Protein AF-A0A7S0FY57-F1 (afdb_monomer_lite)

Structure (mmCIF, N/CA/C/O backbone):
data_AF-A0A7S0FY57-F1
#
_entry.id   AF-A0A7S0FY57-F1
#
loop_
_atom_site.group_PDB
_atom_site.id
_atom_site.type_symbol
_atom_site.label_atom_id
_atom_site.label_alt_id
_atom_site.label_comp_id
_atom_site.label_asym_id
_atom_site.label_entity_id
_atom_site.label_seq_id
_atom_site.pdbx_PDB_ins_code
_atom_site.Cartn_x
_atom_site.Cartn_y
_atom_site.Cartn_z
_atom_site.occupancy
_atom_site.B_iso_or_equiv
_atom_site.auth_seq_id
_atom_site.auth_comp_id
_atom_site.auth_asym_id
_atom_site.auth_atom_id
_atom_site.pdbx_PDB_model_num
ATOM 1 N N . GLY A 1 1 ? 71.242 1.388 -16.826 1.00 34.19 1 GLY A N 1
ATOM 2 C CA . GLY A 1 1 ? 71.331 0.359 -17.881 1.00 34.19 1 GLY A CA 1
ATOM 3 C C . GLY A 1 1 ? 70.021 -0.387 -17.886 1.00 34.19 1 GLY A C 1
ATOM 4 O O . GLY A 1 1 ? 69.576 -0.749 -16.810 1.00 34.19 1 GLY A O 1
ATOM 5 N N . SER A 1 2 ? 69.274 -0.328 -18.991 1.00 32.94 2 SER A N 1
ATOM 6 C CA . SER A 1 2 ? 69.208 -1.395 -20.021 1.00 32.94 2 SER A CA 1
ATOM 7 C C . SER A 1 2 ? 68.297 -2.542 -19.558 1.00 32.94 2 SER A C 1
ATOM 9 O O . SER A 1 2 ? 68.621 -3.208 -18.586 1.00 32.94 2 SER A O 1
ATOM 11 N N . GLN A 1 3 ? 67.063 -2.639 -20.078 1.00 30.69 3 GLN A N 1
ATOM 12 C CA . GLN A 1 3 ? 66.681 -3.470 -21.248 1.00 30.69 3 GLN A CA 1
ATOM 13 C C . GLN A 1 3 ? 67.059 -4.959 -21.053 1.00 30.69 3 GLN A C 1
ATOM 15 O O . GLN A 1 3 ? 68.193 -5.247 -20.707 1.00 30.69 3 GLN A O 1
ATOM 20 N N . GLY A 1 4 ? 66.202 -5.955 -21.282 1.00 31.41 4 GLY A N 1
ATOM 21 C CA . GLY A 1 4 ? 64.905 -5.946 -21.943 1.00 31.41 4 GLY A CA 1
ATOM 22 C C . GLY A 1 4 ? 64.224 -7.326 -21.948 1.00 31.41 4 GLY A C 1
ATOM 23 O O . GLY A 1 4 ? 64.810 -8.336 -21.578 1.00 31.41 4 GLY A O 1
ATOM 24 N N . THR A 1 5 ? 62.964 -7.292 -22.393 1.00 34.06 5 THR A N 1
ATOM 25 C CA . THR A 1 5 ? 62.305 -8.215 -23.342 1.00 34.06 5 THR A CA 1
ATOM 26 C C . THR A 1 5 ? 62.253 -9.716 -23.025 1.00 34.06 5 THR A C 1
ATOM 28 O O . THR A 1 5 ? 63.203 -10.450 -23.280 1.00 34.06 5 THR A O 1
ATOM 31 N N . ALA A 1 6 ? 61.065 -10.186 -22.625 1.00 40.00 6 ALA A N 1
ATOM 32 C CA . ALA A 1 6 ? 60.613 -11.572 -22.783 1.00 40.00 6 ALA A CA 1
ATOM 33 C C . ALA A 1 6 ? 59.676 -11.675 -24.012 1.00 40.00 6 ALA A C 1
ATOM 35 O O . ALA A 1 6 ? 58.831 -10.791 -24.185 1.00 40.00 6 ALA A O 1
ATOM 36 N N . PRO A 1 7 ? 59.791 -12.704 -24.874 1.00 41.56 7 PRO A N 1
ATOM 37 C CA . PRO A 1 7 ? 58.958 -12.835 -26.066 1.00 41.56 7 PRO A CA 1
ATOM 38 C C . PRO A 1 7 ? 57.640 -13.562 -25.758 1.00 41.56 7 PRO A C 1
ATOM 40 O O . PRO A 1 7 ? 57.622 -14.601 -25.101 1.00 41.56 7 PRO A O 1
ATOM 43 N N . GLN A 1 8 ? 56.533 -13.034 -26.288 1.00 37.59 8 GLN A N 1
ATOM 44 C CA . GLN A 1 8 ? 55.266 -13.753 -26.396 1.00 37.59 8 GLN A CA 1
ATOM 45 C C . GLN A 1 8 ? 55.328 -14.704 -27.597 1.00 37.59 8 GLN A C 1
ATOM 47 O O . GLN A 1 8 ? 55.502 -14.268 -28.732 1.00 37.59 8 GLN A O 1
ATOM 52 N N . ALA A 1 9 ? 55.162 -16.000 -27.345 1.00 36.59 9 ALA A N 1
ATOM 53 C CA . ALA A 1 9 ? 54.925 -17.007 -28.369 1.00 36.59 9 ALA A CA 1
ATOM 54 C C . ALA A 1 9 ? 53.445 -17.411 -28.311 1.00 36.59 9 ALA A C 1
ATOM 56 O O . ALA A 1 9 ? 53.047 -18.205 -27.461 1.00 36.59 9 ALA A O 1
ATOM 57 N N . SER A 1 10 ? 52.620 -16.852 -29.199 1.00 38.75 10 SER A N 1
ATOM 58 C CA . SER A 1 10 ? 51.272 -17.352 -29.468 1.00 38.75 10 SER A CA 1
ATOM 59 C C . SER A 1 10 ? 51.272 -18.105 -30.798 1.00 38.75 10 SER A C 1
ATOM 61 O O . SER A 1 10 ? 51.643 -17.610 -31.862 1.00 38.75 10 SER A O 1
ATOM 63 N N . VAL A 1 11 ? 50.921 -19.380 -30.681 1.00 41.44 11 VAL A N 1
ATOM 64 C CA . VAL A 1 11 ? 50.938 -20.411 -31.714 1.00 41.44 11 VAL A CA 1
ATOM 65 C C . VAL A 1 11 ? 49.952 -20.049 -32.824 1.00 41.44 11 VAL A C 1
ATOM 67 O O . VAL A 1 11 ? 48.739 -20.113 -32.644 1.00 41.44 11 VAL A O 1
ATOM 70 N N . THR A 1 12 ? 50.467 -19.676 -33.996 1.00 42.09 12 THR A N 1
ATOM 71 C CA . THR A 1 12 ? 49.657 -19.516 -35.207 1.00 42.09 12 THR A CA 1
ATOM 72 C C . THR A 1 12 ? 49.541 -20.875 -35.894 1.00 42.09 12 THR A C 1
ATOM 74 O O . THR A 1 12 ? 50.508 -21.384 -36.460 1.00 42.09 12 THR A O 1
ATOM 77 N N . SER A 1 13 ? 48.358 -21.485 -35.822 1.00 35.75 13 SER A N 1
ATOM 78 C CA . SER A 1 13 ? 48.047 -22.739 -36.509 1.00 35.75 13 SER A CA 1
ATOM 79 C C . SER A 1 13 ? 48.102 -22.524 -38.029 1.00 35.75 13 SER A C 1
ATOM 81 O O . SER A 1 13 ? 47.247 -21.852 -38.606 1.00 35.75 13 SER A O 1
ATOM 83 N N . ARG A 1 14 ? 49.144 -23.047 -38.688 1.00 33.62 14 ARG A N 1
ATOM 84 C CA . ARG A 1 14 ? 49.254 -23.093 -40.153 1.00 33.62 14 ARG A CA 1
ATOM 85 C C . ARG A 1 14 ? 48.590 -24.373 -40.653 1.00 33.62 14 ARG A C 1
ATOM 87 O O . ARG A 1 14 ? 49.188 -25.443 -40.602 1.00 33.62 14 ARG A O 1
ATOM 94 N N . VAL A 1 15 ? 47.374 -24.258 -41.174 1.00 36.09 15 VAL A N 1
ATOM 95 C CA . VAL A 1 15 ? 46.754 -25.325 -41.968 1.00 36.09 15 VAL A CA 1
ATOM 96 C C . VAL A 1 15 ? 47.398 -25.302 -43.357 1.00 36.09 15 VAL A C 1
ATOM 98 O O . VAL A 1 15 ? 47.156 -24.395 -44.150 1.00 36.09 15 VAL A O 1
ATOM 101 N N . SER A 1 16 ? 48.272 -26.273 -43.623 1.00 29.97 16 SER A N 1
ATOM 102 C CA . SER A 1 16 ? 48.880 -26.506 -44.936 1.00 29.97 16 SER A CA 1
ATOM 103 C C . SER A 1 16 ? 48.035 -27.530 -45.691 1.00 29.97 16 SER A C 1
ATOM 105 O O . SER A 1 16 ? 48.001 -28.699 -45.314 1.00 29.97 16 SER A O 1
ATOM 107 N N . VAL A 1 17 ? 47.335 -27.096 -46.741 1.00 37.00 17 VAL A N 1
ATOM 108 C CA . VAL A 1 17 ? 46.643 -27.995 -47.675 1.00 37.00 17 VAL A CA 1
ATOM 109 C C . VAL A 1 17 ? 47.526 -28.145 -48.907 1.00 37.00 17 VAL A C 1
ATOM 111 O O . VAL A 1 17 ? 47.616 -27.245 -49.739 1.00 37.00 17 VAL A O 1
ATOM 114 N N . ILE A 1 18 ? 48.208 -29.285 -49.005 1.00 35.81 18 ILE A N 1
ATOM 115 C CA . ILE A 1 18 ? 48.968 -29.683 -50.191 1.00 35.81 18 ILE A CA 1
ATOM 116 C C . ILE A 1 18 ? 47.975 -30.335 -51.158 1.00 35.81 18 ILE A C 1
ATOM 118 O O . ILE A 1 18 ? 47.667 -31.518 -51.045 1.00 35.81 18 ILE A O 1
ATOM 122 N N . GLY A 1 19 ? 47.443 -29.541 -52.086 1.00 33.53 19 GLY A N 1
ATOM 123 C CA . GLY A 1 19 ? 46.649 -30.010 -53.221 1.00 33.53 19 GLY A CA 1
ATOM 124 C C . GLY A 1 19 ? 47.444 -29.848 -54.512 1.00 33.53 19 GLY A C 1
ATOM 125 O O . GLY A 1 19 ? 47.639 -28.731 -54.984 1.00 33.53 19 GLY A 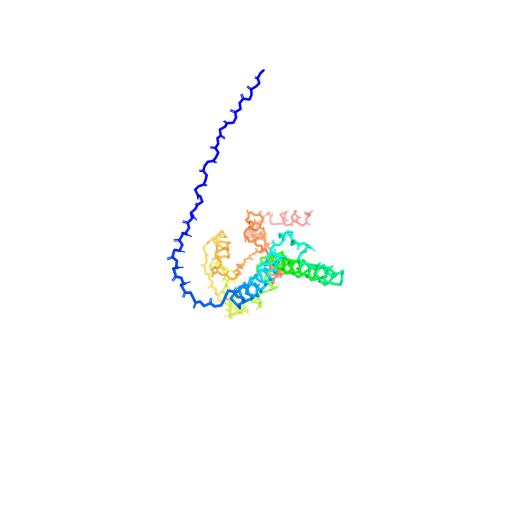O 1
ATOM 126 N N . SER A 1 20 ? 47.924 -30.961 -55.067 1.00 39.16 20 SER A N 1
ATOM 127 C CA . SER A 1 20 ? 48.542 -31.018 -56.393 1.00 39.16 20 SER A CA 1
ATOM 128 C C . SER A 1 20 ? 47.452 -30.907 -57.460 1.00 39.16 20 SER A C 1
ATOM 130 O O . SER A 1 20 ? 46.619 -31.802 -57.584 1.00 39.16 20 SER A O 1
ATOM 132 N N . LEU A 1 21 ? 47.449 -29.811 -58.219 1.00 40.38 21 LEU A N 1
ATOM 133 C CA . LEU A 1 21 ? 46.671 -29.672 -59.450 1.00 40.38 21 LEU A CA 1
ATOM 134 C C . LEU A 1 21 ? 47.644 -29.408 -60.597 1.00 40.38 21 LEU A C 1
ATOM 136 O O . LEU A 1 21 ? 48.069 -28.282 -60.863 1.00 40.38 21 LEU A O 1
ATOM 140 N N . SER A 1 22 ? 48.029 -30.498 -61.250 1.00 39.28 22 SER A N 1
ATOM 141 C CA . SER A 1 22 ? 48.640 -30.489 -62.567 1.00 39.28 22 SER A CA 1
ATOM 142 C C . SER A 1 22 ? 47.598 -30.041 -63.597 1.00 39.28 22 SER A C 1
ATOM 144 O O . SER A 1 22 ? 46.559 -30.664 -63.772 1.00 39.28 22 SER A O 1
ATOM 146 N N . GLY A 1 23 ? 47.902 -28.943 -64.291 1.00 42.78 23 GLY A N 1
ATOM 147 C CA . GLY A 1 23 ? 47.385 -28.675 -65.631 1.00 42.78 23 GLY A CA 1
ATOM 148 C C . GLY A 1 23 ? 45.916 -28.271 -65.767 1.00 42.78 23 GLY A C 1
ATOM 149 O O . GLY A 1 23 ? 45.206 -28.906 -66.532 1.00 42.78 23 GLY A O 1
ATOM 150 N N . VAL A 1 24 ? 45.480 -27.168 -65.148 1.00 36.88 24 VAL A N 1
ATOM 151 C CA . VAL A 1 24 ? 44.326 -26.393 -65.649 1.00 36.88 24 VAL A CA 1
ATOM 152 C C . VAL A 1 24 ? 44.608 -24.894 -65.481 1.00 36.88 24 VAL A C 1
ATOM 154 O O . VAL A 1 24 ? 45.067 -24.451 -64.433 1.00 36.88 24 VAL A O 1
ATOM 157 N N . SER A 1 25 ? 44.394 -24.157 -66.572 1.00 41.88 25 SER A N 1
ATOM 158 C CA . SER A 1 25 ? 44.520 -22.707 -66.788 1.00 41.88 25 SER A CA 1
ATOM 159 C C . SER A 1 25 ? 44.583 -21.819 -65.528 1.00 41.88 25 SER A C 1
ATOM 161 O O . SER A 1 25 ? 43.605 -21.668 -64.798 1.00 41.88 25 SER A O 1
ATOM 163 N N . LYS A 1 26 ? 45.745 -21.184 -65.305 1.00 43.25 26 LYS A N 1
ATOM 164 C CA . LYS A 1 26 ? 46.056 -20.320 -64.147 1.00 43.25 26 LYS A CA 1
ATOM 165 C C . LYS A 1 26 ? 45.368 -18.945 -64.159 1.00 43.25 26 LYS A C 1
ATOM 167 O O . LYS A 1 26 ? 45.504 -18.213 -63.183 1.00 43.25 26 LYS A O 1
ATOM 172 N N . GLU A 1 27 ? 44.647 -18.581 -65.217 1.00 44.16 27 GLU A N 1
ATOM 173 C CA . GLU A 1 27 ? 44.108 -17.220 -65.379 1.00 44.16 27 GLU A CA 1
ATOM 174 C C . GLU A 1 27 ? 42.643 -17.054 -64.946 1.00 44.16 27 GLU A C 1
ATOM 176 O O . GLU A 1 27 ? 42.259 -15.951 -64.575 1.00 44.16 27 GLU A O 1
ATOM 181 N N . SER A 1 28 ? 41.828 -18.116 -64.902 1.00 41.22 28 SER A N 1
ATOM 182 C CA . SER A 1 28 ? 40.397 -17.989 -64.558 1.00 41.22 28 SER A CA 1
ATOM 183 C C . SER A 1 28 ? 40.072 -18.204 -63.072 1.00 41.22 28 SER A C 1
ATOM 185 O O . SER A 1 28 ? 39.107 -17.634 -62.565 1.00 41.22 28 SER A O 1
ATOM 187 N N . MET A 1 29 ? 40.878 -18.977 -62.329 1.00 36.19 29 MET A N 1
ATOM 188 C CA . MET A 1 29 ? 40.650 -19.208 -60.887 1.00 36.19 29 MET A CA 1
ATOM 189 C C . MET A 1 29 ? 41.093 -18.040 -59.999 1.00 36.19 29 MET A C 1
ATOM 191 O O . MET A 1 29 ? 40.564 -17.870 -58.901 1.00 36.19 29 MET A O 1
ATOM 195 N N . THR A 1 30 ? 42.037 -17.214 -60.451 1.00 50.56 30 THR A N 1
ATOM 196 C CA . THR A 1 30 ? 42.457 -16.015 -59.710 1.00 50.56 30 THR A CA 1
ATOM 197 C C . THR A 1 30 ? 41.348 -14.967 -59.676 1.00 50.56 30 THR A C 1
ATOM 199 O O . THR A 1 30 ? 41.193 -14.282 -58.671 1.00 50.56 30 THR A O 1
ATOM 202 N N . GLN A 1 31 ? 40.521 -14.894 -60.719 1.00 43.88 31 GLN A N 1
ATOM 203 C CA . GLN A 1 31 ? 39.433 -13.924 -60.828 1.00 43.88 31 GLN A CA 1
ATOM 204 C C . GLN A 1 31 ? 38.251 -14.262 -59.896 1.00 43.88 31 GLN A C 1
ATOM 206 O O . GLN A 1 31 ? 37.784 -13.394 -59.159 1.00 43.88 31 GLN A O 1
ATOM 211 N N . GLY A 1 32 ? 37.849 -15.538 -59.820 1.00 42.91 32 GLY A N 1
ATOM 212 C CA . GLY A 1 32 ? 36.731 -15.976 -58.966 1.00 42.91 32 GLY A CA 1
ATOM 213 C C . GLY A 1 32 ? 37.027 -15.957 -57.458 1.00 42.91 32 GLY A C 1
ATOM 214 O O . GLY A 1 32 ? 36.152 -15.638 -56.652 1.00 42.91 32 GLY A O 1
ATOM 215 N N . VAL A 1 33 ? 38.274 -16.232 -57.049 1.00 49.38 33 VAL A N 1
ATOM 216 C CA . VAL A 1 33 ? 38.690 -16.120 -55.634 1.00 49.38 33 VAL A CA 1
ATOM 217 C C . VAL A 1 33 ? 38.769 -14.651 -55.193 1.00 49.38 33 VAL A C 1
ATOM 219 O O . VAL A 1 33 ? 38.498 -14.341 -54.031 1.00 49.38 33 VAL A O 1
ATOM 222 N N . VAL A 1 34 ? 39.091 -13.734 -56.111 1.00 49.84 34 VAL A N 1
ATOM 223 C CA . VAL A 1 34 ? 39.114 -12.288 -55.844 1.00 49.84 34 VAL A CA 1
ATOM 224 C C . VAL A 1 34 ? 37.693 -11.732 -55.679 1.00 49.84 34 VAL A C 1
ATOM 226 O O . VAL A 1 34 ? 37.452 -11.000 -54.718 1.00 49.84 34 VAL A O 1
ATOM 229 N N . GLU A 1 35 ? 36.731 -12.134 -56.515 1.00 47.69 35 GLU A N 1
ATOM 230 C CA . GLU A 1 35 ? 35.322 -11.717 -56.372 1.00 47.69 35 GLU A CA 1
ATOM 231 C C . GLU A 1 35 ? 34.673 -12.230 -55.078 1.00 47.69 35 GLU A C 1
ATOM 233 O O . GLU A 1 35 ? 34.028 -11.461 -54.357 1.00 47.69 35 GLU A O 1
ATOM 238 N N . ALA A 1 36 ? 34.908 -13.496 -54.717 1.00 45.75 36 ALA A N 1
ATOM 239 C CA . ALA A 1 36 ? 34.384 -14.065 -53.474 1.00 45.75 36 ALA A CA 1
ATOM 240 C C . ALA A 1 36 ? 34.953 -13.361 -52.225 1.00 45.75 36 ALA A C 1
ATOM 242 O O . ALA A 1 36 ? 34.236 -13.133 -51.246 1.00 45.75 36 ALA A O 1
ATOM 243 N N . ARG A 1 37 ? 36.228 -12.950 -52.268 1.00 49.16 37 ARG A N 1
ATOM 244 C CA . ARG A 1 37 ? 36.879 -12.211 -51.176 1.00 49.16 37 ARG A CA 1
ATOM 245 C C . ARG A 1 37 ? 36.300 -10.802 -51.004 1.00 49.16 37 ARG A C 1
ATOM 247 O O . ARG A 1 37 ? 36.138 -10.364 -49.866 1.00 49.16 37 ARG A O 1
ATOM 254 N N . HIS A 1 38 ? 35.940 -10.130 -52.100 1.00 51.47 38 HIS A N 1
ATOM 255 C CA . HIS A 1 38 ? 35.327 -8.797 -52.069 1.00 51.47 38 HIS A CA 1
ATOM 256 C C . HIS A 1 38 ? 33.891 -8.800 -51.521 1.00 51.47 38 HIS A C 1
ATOM 258 O O . HIS A 1 38 ? 33.514 -7.889 -50.778 1.00 51.47 38 HIS A O 1
ATOM 264 N N . SER A 1 39 ? 33.097 -9.833 -51.825 1.00 53.34 39 SER A N 1
ATOM 265 C CA . SER A 1 39 ? 31.737 -9.952 -51.280 1.00 53.34 39 SER A CA 1
ATOM 266 C C . SER A 1 39 ? 31.759 -10.179 -49.768 1.00 53.34 39 SER A C 1
ATOM 268 O O . SER A 1 39 ? 31.031 -9.517 -49.028 1.00 53.34 39 SER A O 1
ATOM 270 N N . LEU A 1 40 ? 32.625 -11.077 -49.291 1.00 52.84 40 LEU A N 1
ATOM 271 C CA . LEU A 1 40 ? 32.689 -11.434 -47.873 1.00 52.84 40 LEU A CA 1
ATOM 272 C C . LEU A 1 40 ? 33.249 -10.302 -47.003 1.00 52.84 40 LEU A C 1
ATOM 274 O O . LEU A 1 40 ? 32.760 -10.096 -45.893 1.00 52.84 40 LEU A O 1
ATOM 278 N N . SER A 1 41 ? 34.203 -9.509 -47.505 1.00 57.00 41 SER A N 1
ATOM 279 C CA . SER A 1 41 ? 34.710 -8.349 -46.761 1.00 57.00 41 SER A CA 1
ATOM 280 C C . SER A 1 41 ? 33.648 -7.269 -46.584 1.00 57.00 41 SER A C 1
ATOM 282 O O . SER A 1 41 ? 33.569 -6.677 -45.518 1.00 57.00 41 SER A O 1
ATOM 284 N N . SER A 1 42 ? 32.792 -7.041 -47.584 1.00 60.69 42 SER A N 1
ATOM 285 C CA . SER A 1 42 ? 31.742 -6.017 -47.490 1.00 60.69 42 SER A CA 1
ATOM 286 C C . SER A 1 42 ? 30.712 -6.325 -46.393 1.00 60.69 42 SER A C 1
ATOM 288 O O . SER A 1 42 ? 30.343 -5.434 -45.629 1.00 60.69 42 SER A O 1
ATOM 290 N N . VAL A 1 43 ? 30.324 -7.597 -46.248 1.00 64.06 43 VAL A N 1
ATOM 291 C CA . VAL A 1 43 ? 29.374 -8.061 -45.222 1.00 64.06 43 VAL A CA 1
ATOM 292 C C . VAL A 1 43 ? 30.000 -8.010 -43.827 1.00 64.06 43 VAL A C 1
ATOM 294 O O . VAL A 1 43 ? 29.366 -7.567 -42.866 1.00 64.06 43 VAL A O 1
ATOM 297 N N . VAL A 1 44 ? 31.269 -8.407 -43.709 1.00 65.06 44 VAL A N 1
ATOM 298 C CA . VAL A 1 44 ? 32.011 -8.341 -42.442 1.00 65.06 44 VAL A CA 1
ATOM 299 C C . VAL A 1 44 ? 32.235 -6.888 -42.014 1.00 65.06 44 VAL A C 1
ATOM 301 O O . VAL A 1 44 ? 32.031 -6.564 -40.846 1.00 65.06 44 VAL A O 1
ATOM 304 N N . THR A 1 45 ? 32.568 -5.988 -42.941 1.00 64.62 45 THR A N 1
ATOM 305 C CA . THR A 1 45 ? 32.716 -4.552 -42.660 1.00 64.62 45 THR A CA 1
ATOM 306 C C . THR A 1 45 ? 31.381 -3.905 -42.288 1.00 64.62 45 THR A C 1
ATOM 308 O O . THR A 1 45 ? 31.345 -3.080 -41.378 1.00 64.62 45 THR A O 1
ATOM 311 N N . ALA A 1 46 ? 30.271 -4.306 -42.918 1.00 62.12 46 ALA A N 1
ATOM 312 C CA . ALA A 1 46 ? 28.933 -3.837 -42.547 1.00 62.12 46 ALA A CA 1
ATOM 313 C C . ALA A 1 46 ? 28.543 -4.273 -41.122 1.00 62.12 46 ALA A C 1
ATOM 315 O O . ALA A 1 46 ? 28.049 -3.464 -40.341 1.00 62.12 46 ALA A O 1
ATOM 316 N N . THR A 1 47 ? 28.834 -5.523 -40.755 1.00 63.97 47 THR A N 1
ATOM 317 C CA . THR A 1 47 ? 28.564 -6.056 -39.406 1.00 63.97 47 THR A CA 1
ATOM 318 C C . THR A 1 47 ? 29.435 -5.370 -38.346 1.00 63.97 47 THR A C 1
ATOM 320 O O . THR A 1 47 ? 28.957 -5.015 -37.271 1.00 63.97 47 THR A O 1
ATOM 323 N N . ARG A 1 48 ? 30.704 -5.106 -38.675 1.00 63.44 48 ARG A N 1
ATOM 324 C CA . ARG A 1 48 ? 31.677 -4.421 -37.811 1.00 63.44 48 ARG A CA 1
ATOM 325 C C . ARG A 1 48 ? 31.335 -2.937 -37.594 1.00 63.44 48 ARG A C 1
ATOM 327 O O . ARG A 1 48 ? 31.461 -2.441 -36.480 1.00 63.44 48 ARG A O 1
ATOM 334 N N . ALA A 1 49 ? 30.785 -2.267 -38.611 1.00 59.09 49 ALA A N 1
ATOM 335 C CA . ALA A 1 49 ? 30.275 -0.898 -38.502 1.00 59.09 49 ALA A CA 1
ATOM 336 C C . ALA A 1 49 ? 29.045 -0.770 -37.592 1.00 59.09 49 ALA A C 1
ATOM 338 O O . ALA A 1 49 ? 28.894 0.242 -36.911 1.00 59.09 49 ALA A O 1
ATOM 339 N N . LEU A 1 50 ? 28.181 -1.789 -37.557 1.00 60.38 50 LEU A N 1
ATOM 340 C CA . LEU A 1 50 ? 27.035 -1.834 -36.643 1.00 60.38 50 LEU A CA 1
ATOM 341 C C . LEU A 1 50 ? 27.460 -2.060 -35.183 1.00 60.38 50 LEU A C 1
ATOM 343 O O . LEU A 1 50 ? 26.758 -1.630 -34.273 1.00 60.38 50 LEU A O 1
ATOM 347 N N . MET A 1 51 ? 28.613 -2.697 -34.960 1.00 66.94 51 MET A N 1
ATOM 348 C CA . MET A 1 51 ? 29.182 -2.955 -33.632 1.00 66.94 51 MET A CA 1
ATOM 349 C C . MET A 1 51 ? 30.031 -1.803 -33.066 1.00 66.94 51 MET A C 1
ATOM 351 O O . MET A 1 51 ? 30.507 -1.912 -31.941 1.00 66.94 51 MET A O 1
ATOM 355 N N . GLY A 1 52 ? 30.193 -0.691 -33.794 1.00 55.00 52 GLY A N 1
ATOM 356 C CA . GLY A 1 52 ? 30.919 0.490 -33.305 1.00 55.00 52 GLY A CA 1
ATOM 357 C C . GLY A 1 52 ? 32.446 0.406 -33.405 1.00 55.00 52 GLY A C 1
ATOM 358 O O . GLY A 1 52 ? 33.132 1.257 -32.849 1.00 55.00 52 GLY A O 1
ATOM 359 N N . GLU A 1 53 ? 32.985 -0.583 -34.121 1.00 63.84 53 GLU A N 1
ATOM 360 C CA . GLU A 1 53 ? 34.407 -0.643 -34.468 1.00 63.84 53 GLU A CA 1
ATOM 361 C C . GLU A 1 53 ? 34.640 0.201 -35.727 1.00 63.84 53 GLU A C 1
ATOM 363 O O . GLU A 1 53 ? 33.904 0.044 -36.708 1.00 63.84 53 GLU A O 1
ATOM 368 N N . ASP A 1 54 ? 35.613 1.124 -35.683 1.00 58.31 54 ASP A N 1
ATOM 369 C CA . ASP A 1 54 ? 35.926 2.055 -36.774 1.00 58.31 54 ASP A CA 1
ATOM 370 C C . ASP A 1 54 ? 36.053 1.296 -38.104 1.00 58.31 54 ASP A C 1
ATOM 372 O O . ASP A 1 54 ? 36.997 0.530 -38.304 1.00 58.31 54 ASP A O 1
ATOM 376 N N . PRO A 1 55 ? 35.106 1.464 -39.041 1.00 55.53 55 PRO A N 1
ATOM 377 C CA . PRO A 1 55 ? 35.173 0.754 -40.303 1.00 55.53 55 PRO A CA 1
ATOM 378 C C . PRO A 1 55 ? 36.217 1.443 -41.156 1.00 55.53 55 PRO A C 1
ATOM 380 O O . PRO A 1 55 ? 36.073 2.642 -41.421 1.00 55.53 55 PRO A O 1
ATOM 383 N N . ASP A 1 56 ? 37.205 0.663 -41.587 1.00 56.94 56 ASP A N 1
ATOM 384 C CA . ASP A 1 56 ? 38.251 1.022 -42.540 1.00 56.94 56 ASP A CA 1
ATOM 385 C C . ASP A 1 56 ? 37.618 1.812 -43.705 1.00 56.94 56 ASP A C 1
ATOM 387 O O . ASP A 1 56 ? 36.906 1.295 -44.575 1.00 56.94 56 ASP A O 1
ATOM 391 N N . THR A 1 57 ? 37.737 3.143 -43.625 1.00 56.31 57 THR A N 1
ATOM 392 C CA . THR A 1 57 ? 37.102 4.102 -44.555 1.00 56.31 57 THR A CA 1
ATOM 393 C C . THR A 1 57 ? 37.848 4.190 -45.888 1.00 56.31 57 THR A C 1
ATOM 395 O O . THR A 1 57 ? 37.476 4.949 -46.787 1.00 56.31 57 THR A O 1
ATOM 398 N N . ASP A 1 58 ? 38.907 3.410 -46.014 1.00 55.62 58 ASP A N 1
ATOM 399 C CA . ASP A 1 58 ? 39.793 3.198 -47.148 1.00 55.62 58 ASP A CA 1
ATOM 400 C C . ASP A 1 58 ? 39.271 2.129 -48.129 1.00 55.62 58 ASP A C 1
ATOM 402 O O . ASP A 1 58 ? 39.660 2.147 -49.299 1.00 55.62 58 ASP A O 1
ATOM 406 N N . ALA A 1 59 ? 38.309 1.287 -47.725 1.00 58.16 59 ALA A N 1
ATOM 407 C CA . ALA A 1 59 ? 37.669 0.309 -48.615 1.00 58.16 59 ALA A CA 1
ATOM 408 C C . ALA A 1 59 ? 36.831 0.949 -49.750 1.00 58.16 59 ALA A C 1
ATOM 410 O O . ALA A 1 59 ? 36.633 0.335 -50.800 1.00 58.16 59 ALA A O 1
ATOM 411 N N . PHE A 1 60 ? 36.368 2.197 -49.585 1.00 54.91 60 PHE A N 1
ATOM 412 C CA . PHE A 1 60 ? 35.591 2.932 -50.592 1.00 54.91 60 PHE A CA 1
ATOM 413 C C . PHE A 1 60 ? 36.362 4.163 -51.100 1.00 54.91 60 PHE A C 1
ATOM 415 O O . PHE A 1 60 ? 36.468 5.185 -50.420 1.00 54.91 60 PHE A O 1
ATOM 422 N N . LYS A 1 61 ? 36.881 4.088 -52.335 1.00 64.06 61 LYS A N 1
ATOM 423 C CA . LYS A 1 61 ? 37.656 5.173 -52.977 1.00 64.06 61 LYS A CA 1
ATOM 424 C C . LYS A 1 61 ? 36.823 6.405 -53.354 1.00 64.06 61 LYS A C 1
ATOM 426 O O . LYS A 1 61 ? 37.370 7.501 -53.440 1.00 64.06 61 LYS A O 1
ATOM 431 N N . THR A 1 62 ? 35.519 6.248 -53.571 1.00 72.50 62 THR A N 1
ATOM 432 C CA . THR A 1 62 ? 34.643 7.333 -54.034 1.00 72.50 62 THR A CA 1
ATOM 433 C C . THR A 1 62 ? 34.140 8.169 -52.856 1.00 72.50 62 THR A C 1
ATOM 435 O O . THR A 1 62 ? 33.553 7.634 -51.915 1.00 72.50 62 THR A O 1
ATOM 438 N N . THR A 1 63 ? 34.298 9.494 -52.926 1.00 70.31 63 THR A N 1
ATOM 439 C CA . THR A 1 63 ? 33.794 10.470 -51.934 1.00 70.31 63 THR A CA 1
ATOM 440 C C . THR A 1 63 ? 32.297 10.317 -51.654 1.00 70.31 63 THR A C 1
ATOM 442 O O . THR A 1 63 ? 31.869 10.461 -50.512 1.00 70.31 63 THR A O 1
ATOM 445 N N . PHE A 1 64 ? 31.512 9.930 -52.664 1.00 74.19 64 PHE A N 1
ATOM 446 C CA . PHE A 1 64 ? 30.086 9.623 -52.518 1.00 74.19 64 PHE A CA 1
ATOM 447 C C . PHE A 1 64 ? 29.820 8.417 -51.598 1.00 74.19 64 PHE A C 1
ATOM 449 O O . PHE A 1 64 ? 28.950 8.477 -50.734 1.00 74.19 64 PHE A O 1
ATOM 456 N N . GLY A 1 65 ? 30.617 7.348 -51.716 1.00 73.94 65 GLY A N 1
ATOM 457 C CA . GLY A 1 65 ? 30.488 6.153 -50.872 1.00 73.94 65 GLY A CA 1
ATOM 458 C C . GLY A 1 65 ? 30.783 6.446 -49.401 1.00 73.94 65 GLY A C 1
ATOM 459 O O . GLY A 1 65 ? 30.077 5.967 -48.517 1.00 73.94 65 GLY A O 1
ATOM 460 N N . LYS A 1 66 ? 31.758 7.322 -49.131 1.00 73.12 66 LYS A N 1
ATOM 461 C CA . LYS A 1 66 ? 32.056 7.793 -47.768 1.00 73.12 66 LYS A CA 1
ATOM 462 C C . LYS A 1 66 ? 30.886 8.571 -47.157 1.00 73.12 66 LYS A C 1
ATOM 464 O O . LYS A 1 66 ? 30.604 8.407 -45.972 1.00 73.12 66 LYS A O 1
ATOM 469 N N . GLY A 1 67 ? 30.177 9.361 -47.968 1.00 82.88 67 GLY A N 1
ATOM 470 C CA . GLY A 1 67 ? 28.969 10.074 -47.546 1.00 82.88 67 GLY A CA 1
ATOM 471 C C . GLY A 1 67 ? 27.843 9.124 -47.132 1.00 82.88 67 GLY A C 1
ATOM 472 O O . GLY A 1 67 ? 27.299 9.256 -46.037 1.00 82.88 67 GLY A O 1
ATOM 473 N N . VAL A 1 68 ? 27.556 8.116 -47.960 1.00 85.56 68 VAL A N 1
ATOM 474 C CA . VAL A 1 68 ? 26.524 7.105 -47.669 1.00 85.56 68 VAL A CA 1
ATOM 475 C C . VAL A 1 68 ? 26.856 6.317 -46.398 1.00 85.56 68 VAL A C 1
ATOM 477 O O . VAL A 1 68 ? 25.987 6.124 -45.550 1.00 85.56 68 VAL A O 1
ATOM 480 N N . VAL A 1 69 ? 28.118 5.915 -46.214 1.00 80.75 69 VAL A N 1
ATOM 481 C CA . VAL A 1 69 ? 28.556 5.194 -45.006 1.00 80.75 69 VAL A CA 1
ATOM 482 C C . VAL A 1 69 ? 28.442 6.068 -43.754 1.00 80.75 69 VAL A C 1
ATOM 484 O O . VAL A 1 69 ? 27.960 5.592 -42.729 1.00 80.75 69 VAL A O 1
ATOM 487 N N . SER A 1 70 ? 28.830 7.345 -43.825 1.00 81.00 70 SER A N 1
ATOM 488 C CA . SER A 1 70 ? 28.673 8.289 -42.709 1.00 81.00 70 SER A CA 1
ATOM 489 C C . SER A 1 70 ? 27.201 8.462 -42.314 1.00 81.00 70 SER A C 1
ATOM 491 O O . SER A 1 70 ? 26.855 8.390 -41.134 1.00 81.00 70 SER A O 1
ATOM 493 N N . MET A 1 71 ? 26.313 8.586 -43.305 1.00 86.81 71 MET A N 1
ATOM 494 C CA . MET A 1 71 ? 24.873 8.705 -43.076 1.00 86.81 71 MET A CA 1
ATOM 495 C C . MET A 1 71 ? 24.279 7.439 -42.446 1.00 86.81 71 MET A C 1
ATOM 497 O O . MET A 1 71 ? 23.517 7.535 -41.486 1.00 86.81 71 MET A O 1
ATOM 501 N N . LEU A 1 72 ? 24.661 6.252 -42.928 1.00 83.56 72 LEU A N 1
ATOM 502 C CA . LEU A 1 72 ? 24.221 4.977 -42.350 1.00 83.56 72 LEU A CA 1
ATOM 503 C C . LEU A 1 72 ? 24.710 4.793 -40.907 1.00 83.56 72 LEU A C 1
ATOM 505 O O . LEU A 1 72 ? 23.958 4.290 -40.070 1.00 83.56 72 LEU A O 1
ATOM 509 N N . ARG A 1 73 ? 25.930 5.239 -40.580 1.00 84.25 73 ARG A N 1
ATOM 510 C CA . ARG A 1 73 ? 26.437 5.235 -39.195 1.00 84.25 73 ARG A CA 1
ATOM 511 C C . ARG A 1 73 ? 25.628 6.168 -38.301 1.00 84.25 73 ARG A C 1
ATOM 513 O O . ARG A 1 73 ? 25.182 5.744 -37.239 1.00 84.25 73 ARG A O 1
ATOM 520 N N . ALA A 1 74 ? 25.392 7.403 -38.746 1.00 88.88 74 ALA A N 1
ATOM 521 C CA . ALA A 1 74 ? 24.587 8.365 -37.995 1.00 88.88 74 ALA A CA 1
ATOM 522 C C . ALA A 1 74 ? 23.163 7.835 -37.753 1.00 88.88 74 ALA A C 1
ATOM 524 O O . ALA A 1 74 ? 22.672 7.872 -36.626 1.00 88.88 74 ALA A O 1
ATOM 525 N N . MET A 1 75 ? 22.535 7.257 -38.782 1.00 91.19 75 MET A N 1
ATOM 526 C CA . MET A 1 75 ? 21.220 6.622 -38.669 1.00 91.19 75 MET A CA 1
ATOM 527 C C . MET A 1 75 ? 21.229 5.449 -37.674 1.00 91.19 75 MET A C 1
ATOM 529 O O . MET A 1 75 ? 20.315 5.331 -36.862 1.00 91.19 75 MET A O 1
ATOM 533 N N . SER A 1 76 ? 22.275 4.617 -37.688 1.00 89.25 76 SER A N 1
ATOM 534 C CA . SER A 1 76 ? 22.405 3.470 -36.776 1.00 89.25 76 SER A CA 1
ATOM 535 C C . SER A 1 76 ? 22.525 3.903 -35.311 1.00 89.25 76 SER A C 1
ATOM 537 O O . SER A 1 76 ? 21.847 3.344 -34.451 1.00 89.25 76 SER A O 1
ATOM 539 N N . ILE A 1 77 ? 23.327 4.934 -35.020 1.00 91.31 77 ILE A N 1
ATOM 540 C CA . ILE A 1 77 ? 23.488 5.465 -33.655 1.00 91.31 77 ILE A CA 1
ATOM 541 C C . ILE A 1 77 ? 22.154 5.993 -33.120 1.00 91.31 77 ILE A C 1
ATOM 543 O O . ILE A 1 77 ? 21.785 5.697 -31.984 1.00 91.31 77 ILE A O 1
ATOM 547 N N . VAL A 1 78 ? 21.403 6.728 -33.946 1.00 95.62 78 VAL A N 1
ATOM 548 C CA . VAL A 1 78 ? 20.085 7.256 -33.560 1.00 95.62 78 VAL A CA 1
ATOM 549 C C . VAL A 1 78 ? 19.107 6.123 -33.245 1.00 95.62 78 VAL A C 1
ATOM 551 O O . VAL A 1 78 ? 18.402 6.194 -32.241 1.00 95.62 78 VAL A O 1
ATOM 554 N N . LEU A 1 79 ? 19.088 5.054 -34.047 1.00 94.38 79 LEU A N 1
ATOM 555 C CA . LEU A 1 79 ? 18.221 3.899 -33.795 1.00 94.38 79 LEU A CA 1
ATOM 556 C C . LEU A 1 79 ? 18.542 3.215 -32.458 1.00 94.38 79 LEU A C 1
ATOM 558 O O . LEU A 1 79 ? 17.630 2.956 -31.671 1.00 94.38 79 LEU A O 1
ATOM 562 N N . ILE A 1 80 ? 19.824 2.967 -32.173 1.00 93.69 80 ILE A N 1
ATOM 563 C CA . ILE A 1 80 ? 20.256 2.343 -30.911 1.00 93.69 80 ILE A CA 1
ATOM 564 C C . ILE A 1 80 ? 19.926 3.252 -29.718 1.00 93.69 80 ILE A C 1
ATOM 566 O O . ILE A 1 80 ? 19.445 2.774 -28.685 1.00 93.69 80 ILE A O 1
ATOM 570 N N . ALA A 1 81 ? 20.132 4.563 -29.864 1.00 94.94 81 ALA A N 1
ATOM 571 C CA . ALA A 1 81 ? 19.811 5.543 -28.834 1.00 94.94 81 ALA A CA 1
ATOM 572 C C . ALA A 1 81 ? 18.307 5.578 -28.529 1.00 94.94 81 ALA A C 1
ATOM 574 O O . ALA A 1 81 ? 17.929 5.523 -27.362 1.00 94.94 81 ALA A O 1
ATOM 575 N N . LEU A 1 82 ? 17.444 5.598 -29.551 1.00 95.12 82 LEU A N 1
ATOM 576 C CA . LEU A 1 82 ? 15.988 5.596 -29.369 1.00 95.12 82 LEU A CA 1
ATOM 577 C C . LEU A 1 82 ? 15.477 4.284 -28.769 1.00 95.12 82 LEU A C 1
ATOM 579 O O . LEU A 1 82 ? 14.598 4.305 -27.909 1.00 95.12 82 LEU A O 1
ATOM 583 N N . TYR A 1 83 ? 16.046 3.145 -29.169 1.00 95.50 83 TYR A N 1
ATOM 584 C CA . TYR A 1 83 ? 15.716 1.857 -28.560 1.00 95.50 83 TYR A CA 1
ATOM 585 C C . TYR A 1 83 ? 16.073 1.838 -27.068 1.00 95.50 83 TYR A C 1
ATOM 587 O O . TYR A 1 83 ? 15.238 1.499 -26.228 1.00 95.50 83 TYR A O 1
ATOM 595 N N . THR A 1 84 ? 17.289 2.277 -26.733 1.00 93.62 84 THR A N 1
ATOM 596 C CA . THR A 1 84 ? 17.758 2.359 -25.343 1.00 93.62 84 THR A CA 1
ATOM 597 C C . THR A 1 84 ? 16.941 3.371 -24.539 1.00 93.62 84 THR A C 1
ATOM 599 O O . THR A 1 84 ? 16.603 3.096 -23.394 1.00 93.62 84 THR A O 1
ATOM 602 N N . ALA A 1 85 ? 16.562 4.507 -25.131 1.00 92.50 85 ALA A N 1
ATOM 603 C CA . ALA A 1 85 ? 15.723 5.522 -24.496 1.00 92.50 85 ALA A CA 1
ATOM 604 C C . ALA A 1 85 ? 14.310 5.005 -24.204 1.00 92.50 85 ALA A C 1
ATOM 606 O O . ALA A 1 85 ? 13.802 5.217 -23.106 1.00 92.50 85 ALA A O 1
ATOM 607 N N . ASN A 1 86 ? 13.692 4.278 -25.137 1.00 93.88 86 ASN A N 1
ATOM 608 C CA . ASN A 1 86 ? 12.391 3.651 -24.906 1.00 93.88 86 ASN A CA 1
ATOM 609 C C . ASN A 1 86 ? 12.476 2.578 -23.819 1.00 93.88 86 ASN A C 1
ATOM 611 O O . ASN A 1 86 ? 11.622 2.532 -22.935 1.00 93.88 86 ASN A O 1
ATOM 615 N N . LEU A 1 87 ? 13.526 1.753 -23.834 1.00 92.81 87 LEU A N 1
ATOM 616 C CA . LEU A 1 87 ? 13.758 0.767 -22.783 1.00 92.81 87 LEU A CA 1
ATOM 617 C C . LEU A 1 87 ? 13.946 1.443 -21.418 1.00 92.81 87 LEU A C 1
ATOM 619 O O . LEU A 1 87 ? 13.292 1.060 -20.451 1.00 92.81 87 LEU A O 1
ATOM 623 N N . ALA A 1 88 ? 14.783 2.480 -21.347 1.00 90.75 88 ALA A N 1
ATOM 624 C CA . ALA A 1 88 ? 14.992 3.266 -20.138 1.00 90.75 88 ALA A CA 1
ATOM 625 C C . ALA A 1 88 ? 13.689 3.919 -19.661 1.00 90.75 88 ALA A C 1
ATOM 627 O O . ALA A 1 88 ? 13.389 3.848 -18.476 1.00 90.75 88 ALA A O 1
ATOM 628 N N . SER A 1 89 ? 12.882 4.476 -20.570 1.00 89.00 89 SER A N 1
ATOM 629 C CA . SER A 1 89 ? 11.574 5.053 -20.248 1.00 89.00 89 SER A CA 1
ATOM 630 C C . SER A 1 89 ? 10.609 4.011 -19.692 1.00 89.00 89 SER A C 1
ATOM 632 O O . SER A 1 89 ? 9.864 4.310 -18.770 1.00 89.00 89 SER A O 1
ATOM 634 N N . ILE A 1 90 ? 10.598 2.788 -20.223 1.00 85.75 90 ILE A N 1
ATOM 635 C CA . ILE A 1 90 ? 9.761 1.713 -19.675 1.00 85.75 90 ILE A CA 1
ATOM 636 C C . ILE A 1 90 ? 10.244 1.343 -18.272 1.00 85.75 90 ILE A C 1
ATOM 638 O O . ILE A 1 90 ? 9.423 1.140 -17.383 1.00 85.75 90 ILE A O 1
ATOM 642 N N . LEU A 1 91 ? 11.560 1.277 -18.059 1.00 84.06 91 LEU A N 1
ATOM 643 C CA . LEU A 1 91 ? 12.143 0.973 -16.753 1.00 84.06 91 LEU A CA 1
ATOM 644 C C . LEU A 1 91 ? 11.870 2.078 -15.723 1.00 84.06 91 LEU A C 1
ATOM 646 O O . LEU A 1 91 ? 11.583 1.753 -14.575 1.00 84.06 91 LEU A O 1
ATOM 650 N N . THR A 1 92 ? 11.893 3.355 -16.116 1.00 82.38 92 THR A N 1
ATOM 651 C CA . THR A 1 92 ? 11.558 4.482 -15.226 1.00 82.38 92 THR A CA 1
ATOM 652 C C . THR A 1 92 ? 10.054 4.639 -15.005 1.00 82.38 92 THR A C 1
ATOM 654 O O . THR A 1 92 ? 9.641 5.081 -13.936 1.00 82.38 92 THR A O 1
ATOM 657 N N . VAL A 1 93 ? 9.221 4.249 -15.977 1.00 72.94 93 VAL A N 1
ATOM 658 C CA . VAL A 1 93 ? 7.750 4.264 -15.870 1.00 72.94 93 VAL A CA 1
ATOM 659 C C . VAL A 1 93 ? 7.206 3.016 -15.173 1.00 72.94 93 VAL A C 1
ATOM 661 O O . VAL A 1 93 ? 6.000 2.939 -14.937 1.00 72.94 93 VAL A O 1
ATOM 664 N N . ARG A 1 94 ? 8.055 2.076 -14.728 1.00 55.09 94 ARG A N 1
ATOM 665 C CA . ARG A 1 94 ? 7.654 1.092 -13.711 1.00 55.09 94 ARG A CA 1
ATOM 666 C C . ARG A 1 94 ? 7.402 1.805 -12.381 1.00 55.09 94 ARG A C 1
ATOM 668 O O . ARG A 1 94 ? 8.162 1.691 -11.426 1.00 55.09 94 ARG A O 1
ATOM 675 N N . ARG A 1 95 ? 6.296 2.543 -12.320 1.00 50.62 95 ARG A N 1
ATOM 676 C CA . ARG A 1 95 ? 5.580 2.773 -11.079 1.00 50.62 95 ARG A CA 1
ATOM 677 C C . ARG A 1 95 ? 5.304 1.379 -10.529 1.00 50.62 95 ARG A C 1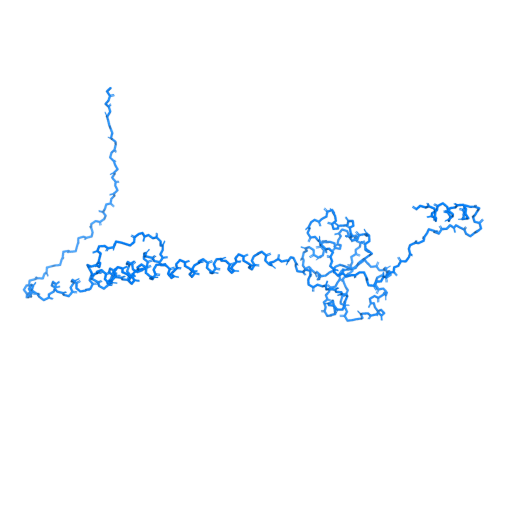
ATOM 679 O O . ARG A 1 95 ? 4.860 0.508 -11.278 1.00 50.62 95 ARG A O 1
ATOM 686 N N . PHE A 1 96 ? 5.622 1.159 -9.259 1.00 53.44 96 PHE A N 1
ATOM 687 C CA . PHE A 1 96 ? 5.039 0.057 -8.500 1.00 53.44 96 PHE A CA 1
ATOM 688 C C . PHE A 1 96 ? 3.557 -0.058 -8.892 1.00 53.44 96 PHE A C 1
ATOM 690 O O . PHE A 1 96 ? 2.909 0.979 -9.041 1.00 53.44 96 PHE A O 1
ATOM 697 N N . SER A 1 97 ? 3.056 -1.272 -9.130 1.00 52.00 97 SER A N 1
ATOM 698 C CA . SER A 1 97 ? 1.702 -1.578 -9.632 1.00 52.00 97 SER A CA 1
ATOM 699 C C . SER A 1 97 ? 0.553 -1.148 -8.697 1.00 52.00 97 SER A C 1
ATOM 701 O O . SER A 1 97 ? -0.427 -1.862 -8.545 1.00 52.00 97 SER A O 1
ATOM 703 N N . ALA A 1 98 ? 0.607 0.035 -8.097 1.00 57.16 98 ALA A N 1
ATOM 704 C CA . ALA A 1 98 ? -0.507 0.695 -7.438 1.00 57.16 98 ALA A CA 1
ATOM 705 C C . ALA A 1 98 ? -1.435 1.326 -8.494 1.00 57.16 98 ALA A C 1
ATOM 707 O O . ALA A 1 98 ? -1.658 2.533 -8.518 1.00 57.16 98 ALA A O 1
ATOM 708 N N . ASN A 1 99 ? -1.940 0.519 -9.430 1.00 61.72 99 ASN A N 1
ATOM 709 C CA . ASN A 1 99 ? -2.996 0.931 -10.362 1.00 61.72 99 ASN A CA 1
ATOM 710 C C . ASN A 1 99 ? -4.358 0.577 -9.751 1.00 61.72 99 ASN A C 1
ATOM 712 O O . ASN A 1 99 ? -5.128 -0.209 -10.297 1.00 61.72 99 ASN A O 1
ATOM 716 N N . ILE A 1 100 ? -4.562 1.062 -8.528 1.00 73.38 100 ILE A N 1
ATOM 717 C CA . ILE A 1 100 ? -5.767 0.865 -7.730 1.00 73.38 100 ILE A CA 1
ATOM 718 C C . ILE A 1 100 ? -6.144 2.271 -7.288 1.00 73.38 100 ILE A C 1
ATOM 720 O O . ILE A 1 100 ? -5.555 2.811 -6.352 1.00 73.38 100 ILE A O 1
ATOM 724 N N . ALA A 1 101 ? -7.030 2.909 -8.048 1.00 73.94 101 ALA A N 1
ATOM 725 C CA . ALA A 1 101 ? -7.489 4.263 -7.747 1.00 73.94 101 ALA A CA 1
ATOM 726 C C . ALA A 1 101 ? -8.561 4.247 -6.649 1.00 73.94 101 ALA A C 1
ATOM 728 O O . ALA A 1 101 ? -8.743 5.231 -5.938 1.00 73.94 101 ALA A O 1
ATOM 729 N N . GLY A 1 102 ? -9.243 3.115 -6.480 1.00 77.88 102 GLY A N 1
ATOM 730 C CA . GLY A 1 102 ? -10.184 2.917 -5.393 1.00 77.88 102 GLY A CA 1
ATOM 731 C C . GLY A 1 102 ? -10.636 1.471 -5.265 1.00 77.88 102 GLY A C 1
ATOM 732 O O . GLY A 1 102 ? -10.239 0.589 -6.028 1.00 77.88 102 GLY A O 1
ATOM 733 N N . VAL A 1 103 ? -11.524 1.240 -4.302 1.00 80.50 103 VAL A N 1
ATOM 734 C CA . VAL A 1 103 ? -12.057 -0.091 -3.980 1.00 80.50 103 VAL A CA 1
ATOM 735 C C . VAL A 1 103 ? -12.734 -0.774 -5.181 1.00 80.50 103 VAL A C 1
ATOM 737 O O . VAL A 1 103 ? -12.679 -1.995 -5.306 1.00 80.50 103 VAL A O 1
ATOM 740 N N . ALA A 1 104 ? -13.309 -0.005 -6.111 1.00 82.19 104 ALA A N 1
ATOM 741 C CA . ALA A 1 104 ? -13.969 -0.546 -7.300 1.00 82.19 104 ALA A CA 1
ATOM 742 C C . ALA A 1 104 ? -13.014 -1.328 -8.227 1.00 82.19 104 ALA A C 1
ATOM 744 O O . ALA A 1 104 ? -13.448 -2.278 -8.883 1.00 82.19 104 ALA A O 1
ATOM 745 N N . ASP A 1 105 ? -11.721 -0.986 -8.242 1.00 84.06 105 ASP A N 1
ATOM 746 C CA . ASP A 1 105 ? -10.703 -1.664 -9.061 1.00 84.06 105 ASP A CA 1
ATOM 747 C C . ASP A 1 105 ? -10.305 -3.039 -8.493 1.00 84.06 105 ASP A C 1
ATOM 749 O O . ASP A 1 105 ? -9.631 -3.834 -9.158 1.00 84.06 105 ASP A O 1
ATOM 753 N N . LEU A 1 106 ? -10.737 -3.343 -7.263 1.00 83.94 106 LEU A N 1
ATOM 754 C CA . LEU A 1 106 ? -10.518 -4.627 -6.597 1.00 83.94 106 LEU A CA 1
ATOM 755 C C . LEU A 1 106 ? -11.601 -5.659 -6.929 1.00 83.94 106 LEU A C 1
ATOM 757 O O . LEU A 1 106 ? -11.474 -6.827 -6.552 1.00 83.94 106 LEU A 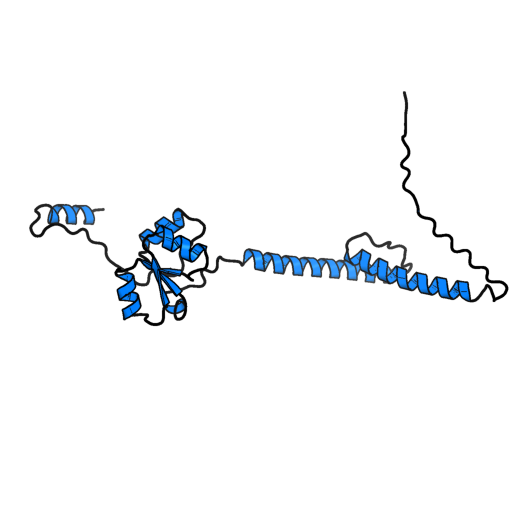O 1
ATOM 761 N N . ARG A 1 107 ? -12.652 -5.273 -7.662 1.00 85.12 107 ARG A N 1
ATOM 762 C CA . ARG A 1 107 ? -13.710 -6.196 -8.092 1.00 85.12 107 ARG A CA 1
ATOM 763 C C . ARG A 1 107 ? -13.124 -7.311 -8.959 1.00 85.12 107 ARG A C 1
ATOM 765 O O . ARG A 1 107 ? -12.492 -7.063 -9.983 1.00 85.12 107 ARG A O 1
ATOM 772 N N . GLY A 1 108 ? -13.332 -8.559 -8.545 1.00 84.81 108 GLY A N 1
ATOM 773 C CA . GLY A 1 108 ? -12.759 -9.740 -9.197 1.00 84.81 108 GLY A CA 1
ATOM 774 C C . GLY A 1 108 ? -11.296 -10.036 -8.837 1.00 84.81 108 GLY A C 1
ATOM 775 O O . GLY A 1 108 ? -10.786 -11.087 -9.235 1.00 84.81 108 GLY A O 1
ATOM 776 N N . LYS A 1 109 ? -10.637 -9.169 -8.057 1.00 88.81 109 LYS A N 1
ATOM 777 C CA . LYS A 1 109 ? -9.288 -9.379 -7.512 1.00 88.81 109 LYS A CA 1
ATOM 778 C C . LYS A 1 109 ? -9.352 -9.858 -6.060 1.00 88.81 109 LYS A C 1
ATOM 780 O O . LYS A 1 109 ? -10.423 -9.908 -5.455 1.00 88.81 109 LYS A O 1
ATOM 785 N N . THR A 1 110 ? -8.198 -10.261 -5.522 1.00 89.94 110 THR A N 1
ATOM 786 C CA . THR A 1 110 ? -8.076 -10.701 -4.124 1.00 89.94 110 THR A CA 1
ATOM 787 C C . THR A 1 110 ? -7.451 -9.600 -3.280 1.00 89.94 110 THR A C 1
ATOM 789 O O . THR A 1 110 ? -6.347 -9.162 -3.602 1.00 89.94 110 THR A O 1
ATOM 792 N N . ALA A 1 111 ? -8.124 -9.194 -2.206 1.00 91.19 111 ALA A N 1
ATOM 793 C CA . ALA A 1 111 ? -7.633 -8.229 -1.229 1.00 91.19 111 ALA A CA 1
ATOM 794 C C . ALA A 1 111 ? -7.364 -8.908 0.125 1.00 91.19 111 ALA A C 1
ATOM 796 O O . ALA A 1 111 ? -8.150 -9.751 0.561 1.00 91.19 111 ALA A O 1
ATOM 797 N N . ALA A 1 112 ? -6.255 -8.558 0.775 1.00 92.56 112 ALA A N 1
ATOM 798 C CA . ALA A 1 112 ? -5.924 -8.987 2.129 1.00 92.56 112 ALA A CA 1
ATOM 799 C C . ALA A 1 112 ? -6.611 -8.083 3.163 1.00 92.56 112 ALA A C 1
ATOM 801 O O . ALA A 1 112 ? -6.545 -6.859 3.047 1.00 92.56 112 ALA A O 1
ATOM 802 N N . ILE A 1 113 ? -7.238 -8.675 4.177 1.00 92.81 113 ILE A N 1
ATOM 803 C CA . ILE A 1 113 ? -7.837 -7.963 5.315 1.00 92.81 113 ILE A CA 1
ATOM 804 C C . ILE A 1 113 ? -7.575 -8.720 6.616 1.00 92.81 113 I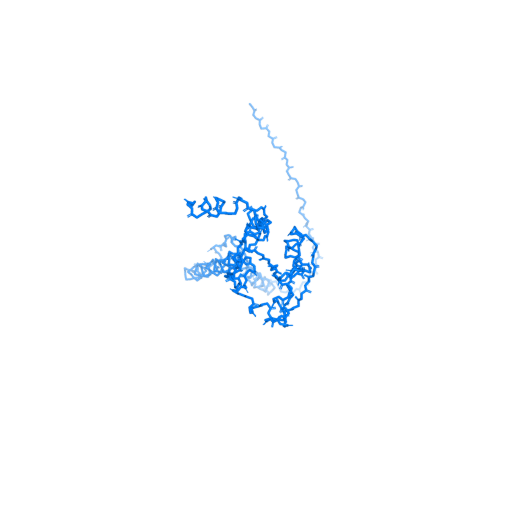LE A C 1
ATOM 806 O O . ILE A 1 113 ? -7.351 -9.933 6.599 1.00 92.81 113 ILE A O 1
ATOM 810 N N . LEU A 1 114 ? -7.698 -8.028 7.750 1.00 91.88 114 LEU A N 1
ATOM 811 C CA . LEU A 1 114 ? -7.787 -8.697 9.046 1.00 91.88 114 LEU A CA 1
ATOM 812 C C . LEU A 1 114 ? -9.160 -9.352 9.229 1.00 91.88 114 LEU A C 1
ATOM 814 O O . LEU A 1 114 ? -10.199 -8.731 8.980 1.00 91.88 114 LEU A O 1
ATOM 818 N N . CYS A 1 115 ? -9.165 -10.593 9.709 1.00 87.56 115 CYS A N 1
ATOM 819 C CA . CYS A 1 115 ? -10.395 -11.342 9.957 1.00 87.56 115 CYS A CA 1
ATOM 820 C C . CYS A 1 115 ? -11.237 -10.753 11.093 1.00 87.56 115 CYS A C 1
ATOM 822 O O . CYS A 1 115 ? -10.697 -10.248 12.076 1.00 87.56 115 CYS A O 1
ATOM 824 N N . ASN A 1 116 ? -12.563 -10.912 11.006 1.00 86.94 116 ASN A N 1
ATOM 825 C CA . ASN A 1 116 ? -13.519 -10.476 12.035 1.00 86.94 116 ASN A CA 1
ATOM 826 C C . ASN A 1 116 ? -13.448 -8.970 12.347 1.00 86.94 116 ASN A C 1
ATOM 828 O O . ASN A 1 116 ? -13.661 -8.549 13.484 1.00 86.94 116 ASN A O 1
ATOM 832 N N . THR A 1 117 ? -13.146 -8.157 11.336 1.00 86.81 117 THR A N 1
ATOM 833 C CA . THR A 1 117 ? -13.075 -6.698 11.458 1.00 86.81 117 THR A CA 1
ATOM 834 C C . THR A 1 117 ? -14.239 -6.015 10.751 1.00 86.81 117 THR A C 1
ATOM 836 O O . THR A 1 117 ? -14.932 -6.608 9.922 1.00 86.81 117 THR A O 1
ATOM 839 N N . THR A 1 118 ? -14.432 -4.729 11.045 1.00 87.31 118 THR A N 1
ATOM 840 C CA . THR A 1 118 ? -15.425 -3.870 10.381 1.00 87.31 118 THR A CA 1
ATOM 841 C C . THR A 1 118 ? -15.231 -3.837 8.863 1.00 87.31 118 THR A C 1
ATOM 843 O O . THR A 1 118 ? -16.204 -3.759 8.121 1.00 87.31 118 THR A O 1
ATOM 846 N N . VAL A 1 119 ? -13.982 -3.959 8.399 1.00 88.25 119 VAL A N 1
ATOM 847 C CA . VAL A 1 119 ? -13.624 -3.992 6.974 1.00 88.25 119 VAL A CA 1
ATOM 848 C C . VAL A 1 119 ? -14.238 -5.203 6.276 1.00 88.25 119 VAL A C 1
ATOM 850 O O . VAL A 1 119 ? -14.734 -5.075 5.160 1.00 88.25 119 VAL A O 1
ATOM 853 N N . GLN A 1 120 ? -14.252 -6.365 6.936 1.00 88.94 120 GLN A N 1
ATOM 854 C CA . GLN A 1 120 ? -14.863 -7.572 6.383 1.00 88.94 120 GLN A CA 1
ATOM 855 C C . GLN A 1 120 ? -16.366 -7.379 6.172 1.00 88.94 120 GLN A C 1
ATOM 857 O O . GLN A 1 120 ? -16.865 -7.611 5.075 1.00 88.94 120 GLN A O 1
ATOM 862 N N . ALA A 1 121 ? -17.068 -6.907 7.206 1.00 89.25 121 ALA A N 1
ATOM 863 C CA . ALA A 1 121 ? -18.503 -6.652 7.127 1.00 89.25 121 ALA A CA 1
ATOM 864 C C . ALA A 1 121 ? -18.832 -5.613 6.043 1.00 89.25 121 ALA A C 1
ATOM 866 O O . ALA A 1 121 ? -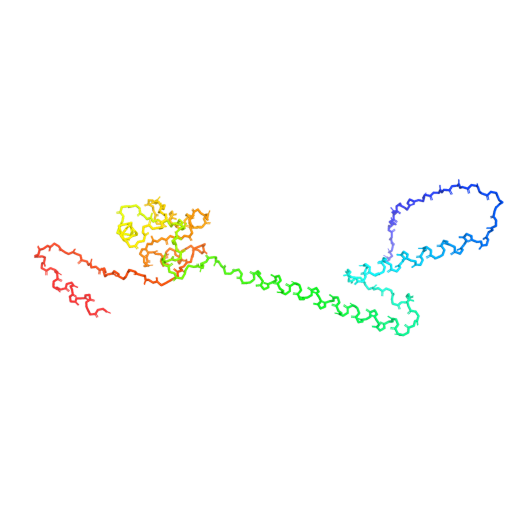19.770 -5.794 5.272 1.00 89.25 121 ALA A O 1
ATOM 867 N N . TRP A 1 122 ? -18.016 -4.560 5.938 1.00 88.62 122 TRP A N 1
ATOM 868 C CA . TRP A 1 122 ? -18.182 -3.525 4.923 1.00 88.62 122 TRP A CA 1
ATOM 869 C C . TRP A 1 122 ? -17.967 -4.060 3.497 1.00 88.62 122 TRP A C 1
ATOM 871 O O . TRP A 1 122 ? -18.764 -3.776 2.606 1.00 88.62 122 TRP A O 1
ATOM 881 N N . LEU A 1 123 ? -16.936 -4.881 3.265 1.00 89.00 123 LEU A N 1
ATOM 882 C CA . LEU A 1 123 ? -16.697 -5.508 1.958 1.00 89.00 123 LEU A CA 1
ATOM 883 C C . LEU A 1 123 ? -17.831 -6.457 1.564 1.00 89.00 123 LEU A C 1
ATOM 885 O O . LEU A 1 123 ? -18.245 -6.463 0.409 1.00 89.00 123 LEU A O 1
ATOM 889 N N . GLU A 1 124 ? -18.350 -7.238 2.509 1.00 88.62 124 GLU A N 1
ATOM 890 C CA . GLU A 1 124 ? -19.466 -8.153 2.257 1.00 88.62 124 GLU A CA 1
ATOM 891 C C . GLU A 1 124 ? -20.773 -7.405 1.935 1.00 88.62 124 GLU A C 1
ATOM 893 O O . GLU A 1 124 ? -21.548 -7.868 1.096 1.00 88.62 124 GLU A O 1
ATOM 898 N N . GLU A 1 125 ? -21.004 -6.242 2.554 1.00 89.38 125 GLU A N 1
ATOM 899 C CA . GLU A 1 125 ? -22.207 -5.426 2.346 1.00 89.38 125 GLU A CA 1
ATOM 900 C C . GLU A 1 125 ? -22.158 -4.599 1.049 1.00 89.38 125 GLU A C 1
ATOM 902 O O . GLU A 1 125 ? -23.130 -4.584 0.289 1.00 89.38 125 GLU A O 1
ATOM 907 N N . TYR A 1 126 ? -21.035 -3.929 0.772 1.00 87.31 126 TYR A N 1
ATOM 908 C CA . TYR A 1 126 ? -20.929 -2.968 -0.333 1.00 87.31 126 TYR A CA 1
ATOM 909 C C . TYR A 1 126 ? -20.232 -3.535 -1.579 1.00 87.31 126 TYR A C 1
ATOM 911 O O . TYR A 1 126 ? -20.525 -3.100 -2.694 1.00 87.31 126 TYR A O 1
ATOM 919 N N . GLU A 1 127 ? -19.327 -4.508 -1.428 1.00 86.69 127 GLU A N 1
ATOM 920 C CA . GLU A 1 127 ? -18.446 -4.994 -2.502 1.00 86.69 127 GLU A CA 1
ATOM 921 C C . GLU A 1 127 ? -18.283 -6.533 -2.524 1.00 86.69 127 GLU A C 1
ATOM 923 O O . GLU A 1 127 ? -17.165 -7.060 -2.503 1.00 86.69 127 GLU A O 1
ATOM 928 N N . PRO A 1 128 ? -19.380 -7.301 -2.674 1.00 86.06 128 PRO A N 1
ATOM 929 C CA . PRO A 1 128 ? -19.368 -8.769 -2.579 1.00 86.06 128 PRO A CA 1
ATOM 930 C C . PRO A 1 128 ? -18.557 -9.477 -3.682 1.00 86.06 128 PRO A C 1
ATOM 932 O O . PRO A 1 128 ? -18.332 -10.684 -3.625 1.00 86.06 128 PRO A O 1
ATOM 935 N N . ASN A 1 129 ? -18.131 -8.745 -4.716 1.00 87.56 129 ASN A N 1
ATOM 936 C CA . ASN A 1 129 ? -17.343 -9.273 -5.833 1.00 87.56 129 ASN A CA 1
ATOM 937 C C . ASN A 1 129 ? -15.825 -9.248 -5.575 1.00 87.56 129 ASN A C 1
ATOM 939 O O . ASN A 1 129 ? -15.052 -9.685 -6.436 1.00 87.56 129 ASN A O 1
ATOM 943 N N . VAL A 1 130 ? -15.380 -8.711 -4.438 1.00 87.88 130 VAL A N 1
ATOM 944 C CA . VAL A 1 130 ? -13.971 -8.719 -4.030 1.00 87.88 130 VAL A CA 1
ATOM 945 C C . VAL A 1 130 ? -13.681 -10.031 -3.305 1.00 87.88 130 VAL A C 1
ATOM 947 O O . VAL A 1 130 ? -14.373 -10.403 -2.360 1.00 87.88 130 VAL A O 1
ATOM 950 N N . LYS A 1 131 ? -12.647 -10.762 -3.735 1.00 89.75 131 LYS A N 1
ATOM 951 C CA . LYS A 1 131 ? -12.215 -11.962 -3.010 1.00 89.75 131 LYS A CA 1
ATOM 952 C C . LYS A 1 131 ? -11.403 -11.535 -1.801 1.00 89.75 131 LYS A C 1
ATOM 954 O O . LYS A 1 131 ? -10.437 -10.792 -1.932 1.00 89.75 131 LYS A O 1
ATOM 959 N N . VAL A 1 132 ? -11.761 -12.048 -0.638 1.00 90.56 132 VAL A N 1
ATOM 960 C CA . VAL A 1 132 ? -11.107 -11.679 0.612 1.00 90.56 132 VAL A CA 1
ATOM 961 C C . VAL A 1 132 ? -10.113 -12.763 1.020 1.00 90.56 132 VAL A C 1
ATOM 963 O O . VAL A 1 132 ? -10.457 -13.946 1.081 1.00 90.56 132 VAL A O 1
ATOM 966 N N . ARG A 1 133 ? -8.873 -12.360 1.307 1.00 91.69 133 ARG A N 1
ATOM 967 C CA . ARG A 1 133 ? -7.883 -13.177 2.010 1.00 91.69 133 ARG A CA 1
ATOM 968 C C . ARG A 1 133 ? -7.743 -12.654 3.429 1.00 91.69 133 ARG A C 1
ATOM 970 O O . ARG A 1 133 ? -7.499 -11.479 3.656 1.00 91.69 133 ARG A O 1
ATOM 977 N N . CYS A 1 134 ? -7.879 -13.573 4.360 1.00 91.31 134 CYS A N 1
ATOM 978 C CA . CYS A 1 134 ? -7.910 -13.307 5.779 1.00 91.31 134 CYS A CA 1
ATOM 979 C C . CYS A 1 134 ? -6.497 -13.465 6.363 1.00 91.31 134 CYS A C 1
ATOM 981 O O . CYS A 1 134 ? -5.862 -14.492 6.110 1.00 91.31 134 CYS A O 1
ATOM 983 N N . VAL A 1 135 ? -6.011 -12.464 7.099 1.00 92.50 135 VAL A N 1
ATOM 984 C CA . VAL A 1 135 ? -4.743 -12.506 7.850 1.00 92.50 135 VAL A CA 1
ATOM 985 C C . VAL A 1 135 ? -4.965 -12.124 9.313 1.00 92.50 135 VAL A C 1
ATOM 987 O O . VAL A 1 135 ? -5.970 -11.493 9.649 1.00 92.50 135 VAL A O 1
ATOM 990 N N . ASP A 1 136 ? -4.025 -12.501 10.178 1.00 89.38 136 ASP A N 1
ATOM 991 C CA . ASP A 1 136 ? -4.145 -12.298 11.625 1.00 89.38 136 ASP A CA 1
ATOM 992 C C . ASP A 1 136 ? -3.429 -11.028 12.121 1.00 89.38 136 ASP A C 1
ATOM 994 O O . ASP A 1 136 ? -3.838 -10.456 13.132 1.00 89.38 136 ASP A O 1
ATOM 998 N N . THR A 1 137 ? -2.376 -10.567 11.430 1.00 89.56 137 THR A N 1
ATOM 999 C CA . THR A 1 137 ? -1.559 -9.413 11.855 1.00 89.56 137 THR A CA 1
ATOM 1000 C C . THR A 1 137 ? -1.450 -8.318 10.790 1.00 89.56 137 THR A C 1
ATOM 1002 O O . THR A 1 137 ? -1.658 -8.553 9.597 1.00 89.56 137 THR A O 1
ATOM 1005 N N . TYR A 1 138 ? -1.114 -7.096 11.221 1.00 87.94 138 TYR A N 1
ATOM 1006 C CA . TYR A 1 138 ? -0.909 -5.952 10.322 1.00 87.94 138 TYR A CA 1
ATOM 1007 C C . TYR A 1 138 ? 0.340 -6.121 9.458 1.00 87.94 138 TYR A C 1
ATOM 1009 O O . TYR A 1 138 ? 0.373 -5.700 8.305 1.00 87.94 138 TYR A O 1
ATOM 1017 N N . GLU A 1 139 ? 1.373 -6.750 10.007 1.00 88.12 139 GLU A N 1
ATOM 1018 C CA . GLU A 1 139 ? 2.612 -7.053 9.305 1.00 88.12 139 GLU A CA 1
ATOM 1019 C C . GLU A 1 139 ? 2.372 -8.064 8.175 1.00 88.12 139 GLU A C 1
ATOM 1021 O O . GLU A 1 139 ? 2.922 -7.911 7.080 1.00 88.12 139 GLU A O 1
ATOM 1026 N N . ASP A 1 140 ? 1.488 -9.041 8.400 1.00 90.50 140 ASP A N 1
ATOM 1027 C CA . ASP A 1 140 ? 1.109 -10.024 7.383 1.00 90.50 140 ASP A CA 1
ATOM 1028 C C . ASP A 1 140 ? 0.348 -9.384 6.215 1.00 90.50 140 ASP A C 1
ATOM 1030 O O . ASP A 1 140 ? 0.510 -9.829 5.079 1.00 90.50 140 ASP A O 1
ATOM 1034 N N . LEU A 1 141 ? -0.419 -8.304 6.440 1.00 89.69 141 LEU A N 1
ATOM 1035 C CA . LEU A 1 141 ? -1.055 -7.553 5.346 1.00 89.69 141 LEU A CA 1
ATOM 1036 C C . LEU A 1 141 ? -0.016 -7.028 4.352 1.00 89.69 141 LEU A C 1
ATOM 1038 O O . LEU A 1 141 ? -0.161 -7.214 3.141 1.00 89.69 141 LEU A O 1
ATOM 1042 N N . ALA A 1 142 ? 1.041 -6.384 4.860 1.00 88.81 142 ALA A N 1
ATOM 1043 C CA . ALA A 1 142 ? 2.128 -5.908 4.011 1.00 88.81 142 ALA A CA 1
ATOM 1044 C C . ALA A 1 142 ? 2.864 -7.072 3.348 1.00 88.81 142 ALA A C 1
ATOM 1046 O O . ALA A 1 142 ? 3.287 -6.953 2.200 1.00 88.81 142 ALA A O 1
ATOM 1047 N N . GLU A 1 143 ? 3.005 -8.205 4.037 1.00 90.88 143 GLU A N 1
ATOM 1048 C CA . GLU A 1 143 ? 3.664 -9.377 3.476 1.00 90.88 143 GLU A CA 1
ATOM 1049 C C . GLU A 1 143 ? 2.882 -10.006 2.312 1.00 90.88 143 GLU A C 1
ATOM 1051 O O . GLU A 1 143 ? 3.489 -10.358 1.297 1.00 90.88 143 GLU A O 1
ATOM 1056 N N . GLU A 1 144 ? 1.558 -10.133 2.429 1.00 90.44 144 GLU A N 1
ATOM 1057 C CA . GLU A 1 144 ? 0.695 -10.672 1.370 1.00 90.44 144 GLU A CA 1
ATOM 1058 C C . GLU A 1 144 ? 0.775 -9.835 0.087 1.00 90.44 144 GLU A C 1
ATOM 1060 O O . GLU A 1 144 ? 0.898 -10.394 -1.008 1.00 90.44 144 GLU A O 1
ATOM 1065 N N . VAL A 1 145 ? 0.773 -8.505 0.225 1.00 89.31 145 VAL A N 1
ATOM 1066 C CA . VAL A 1 145 ? 0.925 -7.575 -0.905 1.00 89.31 145 VAL A CA 1
ATOM 1067 C C . VAL A 1 145 ? 2.354 -7.610 -1.446 1.00 89.31 145 VAL A C 1
ATOM 1069 O O . VAL A 1 145 ? 2.554 -7.733 -2.649 1.00 89.31 145 VAL A O 1
ATOM 1072 N N . ALA A 1 146 ? 3.369 -7.587 -0.577 1.00 87.88 146 ALA A N 1
ATOM 1073 C CA . ALA A 1 146 ? 4.772 -7.597 -0.996 1.00 87.88 146 ALA A CA 1
ATOM 1074 C C . ALA A 1 146 ? 5.210 -8.913 -1.666 1.00 87.88 146 ALA A C 1
ATOM 1076 O O . ALA A 1 146 ? 6.241 -8.940 -2.339 1.00 87.88 146 ALA A O 1
ATOM 1077 N N . LYS A 1 147 ? 4.476 -10.013 -1.452 1.00 89.62 147 LYS A N 1
ATOM 1078 C CA . LYS A 1 147 ? 4.715 -11.321 -2.084 1.00 89.62 147 LYS A CA 1
ATOM 1079 C C . LYS A 1 147 ? 3.790 -11.589 -3.279 1.00 89.62 147 LYS A C 1
ATOM 1081 O O . LYS A 1 147 ? 3.733 -12.733 -3.728 1.00 89.62 147 LYS A O 1
ATOM 1086 N N . ASP A 1 148 ? 3.068 -10.575 -3.764 1.00 86.88 148 ASP A N 1
ATOM 1087 C CA . ASP A 1 148 ? 2.113 -10.666 -4.879 1.00 86.88 148 ASP A CA 1
ATOM 1088 C C . ASP A 1 148 ? 1.034 -11.758 -4.680 1.00 86.88 148 ASP A C 1
ATOM 1090 O O . ASP A 1 148 ? 0.502 -12.324 -5.638 1.00 86.88 148 ASP A O 1
ATOM 1094 N N . ARG A 1 149 ? 0.702 -12.100 -3.425 1.00 88.25 149 ARG A N 1
ATOM 1095 C CA . ARG A 1 149 ? -0.350 -13.089 -3.106 1.00 88.25 149 ARG A CA 1
ATOM 1096 C C . ARG A 1 149 ? -1.746 -12.475 -3.124 1.00 88.25 149 ARG A C 1
ATOM 1098 O O . ARG A 1 149 ? -2.737 -13.186 -3.325 1.00 88.25 149 ARG A O 1
ATOM 1105 N N . THR A 1 150 ? -1.815 -11.167 -2.912 1.00 90.12 150 THR A N 1
ATOM 1106 C CA . THR A 1 150 ? -3.020 -10.340 -2.989 1.00 90.12 150 THR A CA 1
ATOM 1107 C C . THR A 1 150 ? -2.700 -9.050 -3.719 1.00 90.12 150 THR A C 1
ATOM 1109 O O . THR A 1 150 ? -1.591 -8.541 -3.596 1.00 90.12 150 THR A O 1
ATOM 1112 N N . GLU A 1 151 ? -3.675 -8.495 -4.433 1.00 88.62 151 GLU A N 1
ATOM 1113 C CA . GLU A 1 151 ? -3.472 -7.264 -5.203 1.00 88.62 151 GLU A CA 1
ATOM 1114 C C . GLU A 1 151 ? -3.370 -6.027 -4.296 1.00 88.62 151 GLU A C 1
ATOM 1116 O O . GLU A 1 151 ? -2.663 -5.074 -4.606 1.00 88.62 151 GLU A O 1
ATOM 1121 N N . ALA A 1 152 ? -4.092 -6.033 -3.174 1.00 89.94 152 ALA A N 1
ATOM 1122 C CA . ALA A 1 152 ? -4.112 -4.940 -2.212 1.00 89.94 152 ALA A CA 1
ATOM 1123 C C . ALA A 1 152 ? -4.376 -5.450 -0.800 1.00 89.94 152 ALA A C 1
ATOM 1125 O O . ALA A 1 152 ? -4.982 -6.506 -0.622 1.00 89.94 152 ALA A O 1
ATOM 1126 N N . ALA A 1 153 ? -3.975 -4.660 0.189 1.00 90.62 153 ALA A N 1
ATOM 1127 C CA . ALA A 1 153 ? -4.410 -4.798 1.569 1.00 90.62 153 ALA A CA 1
ATOM 1128 C C . ALA A 1 153 ? -5.391 -3.669 1.891 1.00 90.62 153 ALA A C 1
ATOM 1130 O O . ALA A 1 153 ? -5.144 -2.521 1.517 1.00 90.62 153 ALA A O 1
ATOM 1131 N N . ILE A 1 154 ? -6.489 -3.991 2.571 1.00 90.38 154 ILE A N 1
ATOM 1132 C CA . ILE A 1 154 ? -7.489 -3.008 2.995 1.00 90.38 154 ILE A CA 1
ATOM 1133 C C . ILE A 1 154 ? -7.529 -2.980 4.516 1.00 90.38 154 ILE A C 1
ATOM 1135 O O . ILE A 1 154 ? -7.785 -3.998 5.163 1.00 90.38 154 ILE A O 1
ATOM 1139 N N . TYR A 1 155 ? -7.285 -1.800 5.072 1.00 90.75 155 TYR A N 1
ATOM 1140 C CA . TYR A 1 155 ? -7.382 -1.526 6.496 1.00 90.75 155 TYR A CA 1
ATOM 1141 C C . TYR A 1 155 ? -7.491 -0.015 6.743 1.00 90.75 155 TYR A C 1
ATOM 1143 O O . TYR A 1 155 ? -7.456 0.775 5.798 1.00 90.75 155 TYR A O 1
ATOM 1151 N N . ASP A 1 156 ? -7.607 0.380 8.007 1.00 89.19 156 ASP A N 1
ATOM 1152 C CA . ASP A 1 156 ? -7.684 1.774 8.436 1.00 89.19 156 ASP A CA 1
ATOM 1153 C C . ASP A 1 156 ? -6.487 2.601 7.933 1.00 89.19 156 ASP A C 1
ATOM 1155 O O . ASP A 1 156 ? -5.324 2.208 8.085 1.00 89.19 156 ASP A O 1
ATOM 1159 N N . ALA A 1 157 ? -6.772 3.788 7.388 1.00 88.81 157 ALA A N 1
ATOM 1160 C CA . ALA A 1 157 ? -5.780 4.693 6.806 1.00 88.81 157 ALA A CA 1
ATOM 1161 C C . ALA A 1 157 ? -4.563 4.987 7.712 1.00 88.81 157 ALA A C 1
ATOM 1163 O O . ALA A 1 157 ? -3.443 4.755 7.256 1.00 88.81 157 ALA A O 1
ATOM 1164 N N . PRO A 1 158 ? -4.709 5.403 8.991 1.00 88.69 158 PRO A N 1
ATOM 1165 C CA . PRO A 1 158 ? -3.548 5.727 9.829 1.00 88.69 158 PRO A CA 1
ATOM 1166 C C . PRO A 1 158 ? -2.645 4.515 10.110 1.00 88.69 158 PRO A C 1
ATOM 1168 O O . PRO A 1 158 ? -1.435 4.660 10.295 1.00 88.69 158 PRO A O 1
ATOM 1171 N N . VAL A 1 159 ? -3.208 3.304 10.129 1.00 89.25 159 VAL A N 1
ATOM 1172 C CA . VAL A 1 159 ? -2.437 2.071 10.339 1.00 89.25 159 VAL A CA 1
ATOM 1173 C C . VAL A 1 159 ? -1.653 1.714 9.077 1.00 89.25 159 VAL A C 1
ATOM 1175 O O . VAL A 1 159 ? -0.468 1.385 9.169 1.00 89.25 159 VAL A O 1
ATOM 1178 N N . LEU A 1 160 ? -2.273 1.836 7.899 1.00 90.31 160 LEU A N 1
ATOM 1179 C CA . LEU A 1 160 ? -1.587 1.6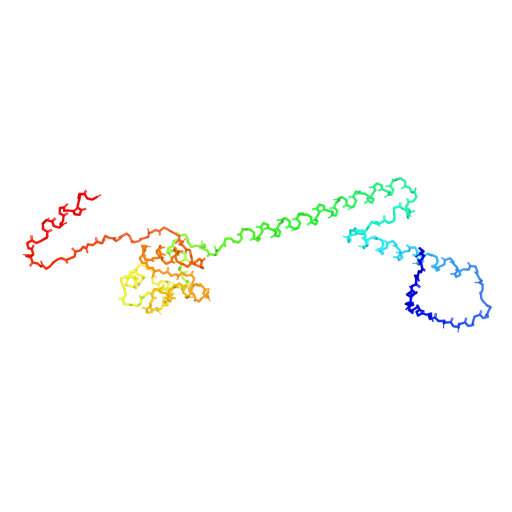26 6.622 1.00 90.31 160 LEU A CA 1
ATOM 1180 C C . LEU A 1 160 ? -0.521 2.695 6.357 1.00 90.31 160 LEU A C 1
ATOM 1182 O O . LEU A 1 160 ? 0.557 2.363 5.869 1.00 90.31 160 LEU A O 1
ATOM 1186 N N . GLU A 1 161 ? -0.777 3.955 6.715 1.00 89.69 161 GLU A N 1
ATOM 1187 C CA . GLU A 1 161 ? 0.214 5.036 6.660 1.00 89.69 161 GLU A CA 1
ATOM 1188 C C . GLU A 1 161 ? 1.430 4.708 7.518 1.00 89.69 161 GLU A C 1
ATOM 1190 O O . GLU A 1 161 ? 2.569 4.784 7.052 1.00 89.69 161 GLU A O 1
ATOM 1195 N N . HIS A 1 162 ? 1.194 4.270 8.755 1.00 91.19 162 HIS A N 1
ATOM 1196 C CA . HIS A 1 162 ? 2.268 3.869 9.647 1.00 91.19 162 HIS A CA 1
ATOM 1197 C C . HIS A 1 162 ? 3.082 2.691 9.094 1.00 91.19 162 HIS A C 1
ATOM 1199 O O . HIS A 1 162 ? 4.310 2.667 9.217 1.00 91.19 162 HIS A O 1
ATOM 1205 N N . LEU A 1 163 ? 2.410 1.725 8.466 1.00 88.94 163 LEU A N 1
ATOM 1206 C CA . LEU A 1 163 ? 3.043 0.559 7.858 1.00 88.94 163 LEU A CA 1
ATOM 1207 C C . LEU A 1 163 ? 3.880 0.945 6.630 1.00 88.94 163 LEU A C 1
ATOM 1209 O O . LEU A 1 163 ? 5.036 0.537 6.532 1.00 88.94 163 LEU A O 1
ATOM 1213 N N . ALA A 1 164 ? 3.346 1.798 5.753 1.00 89.00 164 ALA A N 1
ATOM 1214 C CA . ALA A 1 164 ? 4.044 2.308 4.571 1.00 89.00 164 ALA A CA 1
ATOM 1215 C C . ALA A 1 164 ? 5.252 3.190 4.925 1.00 89.00 164 ALA A C 1
ATOM 1217 O O . ALA A 1 164 ? 6.246 3.201 4.200 1.00 89.00 164 ALA A O 1
ATOM 1218 N N . MET A 1 165 ? 5.214 3.896 6.060 1.00 89.56 165 MET A N 1
ATOM 1219 C CA . MET A 1 165 ? 6.381 4.631 6.564 1.00 89.56 165 MET A CA 1
ATOM 1220 C C . MET A 1 165 ? 7.506 3.707 7.051 1.00 89.56 165 MET A C 1
ATOM 1222 O O . MET A 1 165 ? 8.672 4.103 7.025 1.00 89.56 165 MET A O 1
ATOM 1226 N N . ARG A 1 166 ? 7.181 2.497 7.522 1.00 88.31 166 ARG A N 1
ATOM 1227 C CA . ARG A 1 166 ? 8.170 1.531 8.030 1.00 88.31 166 ARG A CA 1
ATOM 1228 C C . ARG A 1 166 ? 8.695 0.586 6.955 1.00 88.31 166 ARG A C 1
ATOM 1230 O O . ARG A 1 166 ? 9.853 0.179 7.036 1.00 88.31 166 ARG A O 1
ATOM 1237 N N . ASP A 1 167 ? 7.861 0.219 5.989 1.00 84.62 167 ASP A N 1
ATOM 1238 C CA . ASP A 1 167 ? 8.186 -0.765 4.961 1.00 84.62 167 ASP A CA 1
ATOM 1239 C C . ASP A 1 167 ? 8.087 -0.164 3.556 1.00 84.62 167 ASP A C 1
ATOM 1241 O O . ASP A 1 167 ? 7.005 0.053 3.019 1.00 84.62 167 ASP A O 1
ATOM 1245 N N . CYS A 1 168 ? 9.243 0.039 2.919 1.00 84.88 168 CYS A N 1
ATOM 1246 C CA . CYS A 1 168 ? 9.338 0.604 1.572 1.00 84.88 168 CYS A CA 1
ATOM 1247 C C . CYS A 1 168 ? 8.803 -0.317 0.459 1.00 84.88 168 CYS A C 1
ATOM 1249 O O . CYS A 1 168 ? 8.821 0.076 -0.708 1.00 84.88 168 CYS A O 1
ATOM 1251 N N . ARG A 1 169 ? 8.404 -1.559 0.771 1.00 84.75 169 ARG A N 1
ATOM 1252 C CA . ARG A 1 169 ? 7.844 -2.503 -0.215 1.00 84.75 169 ARG A CA 1
ATOM 1253 C C . ARG A 1 169 ? 6.370 -2.249 -0.503 1.00 84.75 169 ARG A C 1
ATOM 1255 O O . ARG A 1 169 ? 5.883 -2.695 -1.539 1.00 84.75 169 ARG A O 1
ATOM 1262 N N . VAL A 1 170 ? 5.675 -1.563 0.400 1.00 86.12 170 VAL A N 1
ATOM 1263 C CA . VAL A 1 170 ? 4.258 -1.232 0.264 1.00 86.12 170 VAL A CA 1
ATOM 1264 C C . VAL A 1 170 ? 4.087 0.270 0.103 1.00 86.12 170 VAL A C 1
ATOM 1266 O O . VAL A 1 170 ? 4.886 1.072 0.580 1.00 86.12 170 VAL A O 1
ATOM 1269 N N . THR A 1 171 ? 3.044 0.663 -0.613 1.00 87.44 171 THR A N 1
ATOM 1270 C CA . THR A 1 171 ? 2.696 2.066 -0.816 1.00 87.44 171 THR A CA 1
ATOM 1271 C C . THR A 1 171 ? 1.189 2.219 -0.707 1.00 87.44 171 THR A C 1
ATOM 1273 O O . THR A 1 171 ? 0.447 1.275 -0.982 1.00 87.44 171 THR A O 1
ATOM 1276 N N . LEU A 1 172 ? 0.743 3.395 -0.280 1.00 87.81 172 LEU A N 1
ATOM 1277 C CA . LEU A 1 172 ? -0.676 3.714 -0.224 1.00 87.81 172 LEU A CA 1
ATOM 1278 C C . LEU A 1 172 ? -1.190 3.961 -1.640 1.00 87.81 172 LEU A C 1
ATOM 1280 O O . LEU A 1 172 ? -0.538 4.636 -2.438 1.00 87.81 172 LEU A O 1
ATOM 1284 N N . ALA A 1 173 ? -2.358 3.405 -1.942 1.00 85.56 173 ALA A N 1
ATOM 1285 C CA . ALA A 1 173 ? -2.996 3.516 -3.242 1.00 85.56 173 ALA A CA 1
ATOM 1286 C C . ALA A 1 173 ? -4.471 3.889 -3.068 1.00 85.56 173 ALA A C 1
ATOM 1288 O O . ALA A 1 173 ? -5.174 3.265 -2.274 1.00 85.56 173 ALA A O 1
ATOM 1289 N N . GLY A 1 174 ? -4.921 4.875 -3.843 1.00 79.69 174 GLY A N 1
ATOM 1290 C CA . GLY A 1 174 ? -6.298 5.361 -3.837 1.00 79.69 174 GLY A CA 1
ATOM 1291 C C . GLY A 1 174 ? -6.624 6.339 -2.706 1.00 79.69 174 GLY A C 1
ATOM 1292 O O . GLY A 1 174 ? -5.778 6.665 -1.874 1.00 79.69 174 GLY A O 1
ATOM 1293 N N . ASP A 1 175 ? -7.870 6.808 -2.719 1.00 80.00 175 ASP A N 1
ATOM 1294 C CA . ASP A 1 175 ? -8.429 7.702 -1.702 1.00 80.00 175 ASP A CA 1
ATOM 1295 C C . ASP A 1 175 ? -9.141 6.915 -0.588 1.00 80.00 175 ASP A C 1
ATOM 1297 O O . ASP A 1 175 ? -9.582 5.775 -0.774 1.00 80.00 175 ASP A O 1
ATOM 1301 N N . VAL A 1 176 ? -9.294 7.546 0.580 1.00 83.00 176 VAL A N 1
ATOM 1302 C CA . VAL A 1 176 ? -10.074 6.990 1.695 1.00 83.00 176 VAL A CA 1
ATOM 1303 C C . VAL A 1 176 ? -11.543 6.896 1.279 1.00 83.00 176 VAL A C 1
ATOM 1305 O O . VAL A 1 176 ? -12.175 7.897 0.957 1.00 83.00 176 VAL A O 1
ATOM 1308 N N . PHE A 1 177 ? -12.093 5.682 1.281 1.00 77.69 177 PHE A N 1
ATOM 1309 C CA . PHE A 1 177 ? -13.455 5.405 0.802 1.00 77.69 177 PHE A CA 1
ATOM 1310 C C . PHE A 1 177 ? -14.476 5.184 1.931 1.00 77.69 177 PHE A C 1
ATOM 1312 O O . PHE A 1 177 ? -15.679 5.207 1.679 1.00 77.69 177 PHE A O 1
ATOM 1319 N N . ALA A 1 178 ? -14.014 4.966 3.163 1.00 78.06 178 ALA A N 1
ATOM 1320 C CA . ALA A 1 178 ? -14.849 4.780 4.345 1.00 78.06 178 ALA A CA 1
ATOM 1321 C C . ALA A 1 178 ? -14.315 5.669 5.470 1.00 78.06 178 ALA A C 1
ATOM 1323 O O . ALA A 1 178 ? -13.458 5.260 6.251 1.00 78.06 178 ALA A O 1
ATOM 1324 N N . GLU A 1 179 ? -14.790 6.911 5.516 1.00 77.44 179 GLU A N 1
ATOM 1325 C CA . GLU A 1 179 ? -14.434 7.837 6.586 1.00 77.44 179 GLU A CA 1
ATOM 1326 C C . GLU A 1 179 ? -15.087 7.374 7.893 1.00 77.44 179 GLU A C 1
ATOM 1328 O O . GLU A 1 179 ? -16.304 7.189 7.975 1.00 77.44 179 GLU A O 1
ATOM 1333 N N . GLN A 1 180 ? -14.254 7.115 8.898 1.00 79.44 180 GLN A N 1
ATOM 1334 C CA . GLN A 1 180 ? -14.671 6.647 10.212 1.00 79.44 180 GLN A CA 1
ATOM 1335 C C . GLN A 1 180 ? -14.164 7.619 11.272 1.00 79.44 180 GLN A C 1
ATOM 1337 O O . GLN A 1 180 ? -12.985 7.969 11.302 1.00 79.44 180 GLN A O 1
ATOM 1342 N N . GLU A 1 181 ? -15.060 8.039 12.160 1.00 82.25 181 GLU A N 1
ATOM 1343 C CA . GLU A 1 181 ? -14.710 8.874 13.303 1.00 82.25 181 GLU A CA 1
ATOM 1344 C C . GLU A 1 181 ? -14.255 7.991 14.472 1.00 82.25 181 GLU A C 1
ATOM 1346 O O . GLU A 1 181 ? -14.976 7.092 14.915 1.00 82.25 181 GLU A O 1
ATOM 1351 N N . TYR A 1 182 ? -13.058 8.256 14.999 1.00 83.88 182 TYR A N 1
ATOM 1352 C CA . TYR A 1 182 ? -12.550 7.570 16.185 1.00 83.88 182 TYR A CA 1
ATOM 1353 C C . TYR A 1 182 ? -12.957 8.321 17.451 1.00 83.88 182 TYR A C 1
ATOM 1355 O O . TYR A 1 182 ? -12.658 9.501 17.621 1.00 83.88 182 TYR A O 1
ATOM 1363 N N . GLY A 1 183 ? -13.606 7.609 18.373 1.00 85.44 183 GLY A N 1
ATOM 1364 C CA . GLY A 1 183 ? -14.010 8.133 19.674 1.00 85.44 183 GLY A CA 1
ATOM 1365 C C . GLY A 1 183 ? -13.384 7.352 20.825 1.00 85.44 183 GLY A C 1
ATOM 1366 O O . GLY A 1 183 ? -13.247 6.129 20.770 1.00 85.44 183 GLY A O 1
ATOM 1367 N N . ILE A 1 184 ? -13.042 8.052 21.906 1.00 85.88 184 ILE A N 1
ATOM 1368 C CA . ILE A 1 184 ? -12.595 7.429 23.155 1.00 85.88 184 ILE A CA 1
ATOM 1369 C C . ILE A 1 184 ? -13.815 7.232 24.056 1.00 85.88 184 ILE A C 1
ATOM 1371 O O . ILE A 1 184 ? -14.480 8.187 24.454 1.00 85.88 184 ILE A O 1
ATOM 1375 N N . LEU A 1 185 ? -14.115 5.976 24.384 1.00 88.31 185 LEU A N 1
ATOM 1376 C CA . LEU A 1 185 ? -15.269 5.606 25.200 1.00 88.31 185 LEU A CA 1
ATOM 1377 C C . LEU A 1 185 ? -14.887 5.573 26.684 1.00 88.31 185 LEU A C 1
ATOM 1379 O O . LEU A 1 185 ? -13.958 4.875 27.088 1.00 88.31 185 LEU A O 1
ATOM 1383 N N . LEU A 1 186 ? -15.651 6.287 27.511 1.00 90.12 186 LEU A N 1
ATOM 1384 C CA . LEU A 1 186 ? -15.545 6.239 28.969 1.00 90.12 186 LEU A CA 1
ATOM 1385 C C . LEU A 1 186 ? -16.766 5.521 29.567 1.00 90.12 186 LEU A C 1
ATOM 1387 O O . LEU A 1 186 ? -17.850 5.555 28.975 1.00 90.12 186 LEU A O 1
ATOM 1391 N N . PRO A 1 187 ? -16.636 4.884 30.749 1.00 91.19 187 PRO A N 1
ATOM 1392 C CA . PRO A 1 187 ? -17.770 4.268 31.427 1.00 91.19 187 PRO A CA 1
ATOM 1393 C C . PRO A 1 187 ? -18.929 5.255 31.599 1.00 91.19 187 PRO A C 1
ATOM 1395 O O . PRO A 1 187 ? -18.719 6.425 31.939 1.00 91.19 187 PRO A O 1
ATOM 1398 N N . ARG A 1 188 ? -20.164 4.778 31.394 1.00 84.94 188 ARG A N 1
ATOM 1399 C CA . ARG A 1 188 ? -21.369 5.603 31.557 1.00 84.94 188 ARG A CA 1
ATOM 1400 C C . ARG A 1 188 ? -21.398 6.229 32.955 1.00 84.94 188 ARG A C 1
ATOM 1402 O O . ARG A 1 188 ? -21.300 5.522 33.953 1.00 84.94 188 ARG A O 1
ATOM 1409 N N . GLY A 1 189 ? -21.541 7.554 33.012 1.00 87.88 189 GLY A N 1
ATOM 1410 C CA . GLY A 1 189 ? -21.543 8.325 34.261 1.00 87.88 189 GLY A CA 1
ATOM 1411 C C . GLY A 1 189 ? -20.157 8.710 34.792 1.00 87.88 189 GLY A C 1
ATOM 1412 O O . GLY A 1 189 ? -20.057 9.217 35.909 1.00 87.88 189 GLY A O 1
ATOM 1413 N N . SER A 1 190 ? -19.081 8.492 34.030 1.00 90.19 190 SER A N 1
ATOM 1414 C CA . SER A 1 190 ? -17.748 8.960 34.413 1.00 90.19 190 SER A CA 1
ATOM 1415 C C . SER A 1 190 ? -17.718 10.485 34.555 1.00 90.19 190 SER A C 1
ATOM 1417 O O . SER A 1 190 ? -17.993 11.211 33.603 1.00 90.19 190 SER A O 1
ATOM 1419 N N . ARG A 1 191 ? -17.289 10.981 35.725 1.00 89.19 191 ARG A N 1
ATOM 1420 C CA . ARG A 1 191 ? -17.037 12.418 35.964 1.00 89.19 191 ARG A CA 1
ATOM 1421 C C . ARG A 1 191 ? -15.929 12.995 35.076 1.00 89.19 191 ARG A C 1
ATOM 1423 O O . ARG A 1 191 ? -15.754 14.206 35.048 1.00 89.19 191 ARG A O 1
ATOM 1430 N N . LEU A 1 192 ? -15.173 12.134 34.391 1.00 88.38 192 LEU A N 1
ATOM 1431 C CA . LEU A 1 192 ? -14.088 12.523 33.497 1.00 88.38 192 LEU A CA 1
ATOM 1432 C C . LEU A 1 192 ? -14.552 12.755 32.056 1.00 88.38 192 LEU A C 1
ATOM 1434 O O . LEU A 1 192 ? -13.770 13.283 31.282 1.00 88.38 192 LEU A O 1
ATOM 1438 N N . LEU A 1 193 ? -15.787 12.389 31.691 1.00 90.12 193 LEU A N 1
ATOM 1439 C CA . LEU A 1 193 ? -16.260 12.505 30.307 1.00 90.12 193 LEU A CA 1
ATOM 1440 C C . LEU A 1 193 ? -16.262 13.957 29.815 1.00 90.12 193 LEU A C 1
ATOM 1442 O O . LEU A 1 193 ? -15.623 14.257 28.814 1.00 90.12 193 LEU A O 1
ATOM 1446 N N . GLU A 1 194 ? -16.920 14.848 30.556 1.00 87.44 194 GLU A N 1
ATOM 1447 C CA . GLU A 1 194 ? -17.001 16.279 30.236 1.00 87.44 194 GLU A CA 1
ATOM 1448 C C . GLU A 1 194 ? -15.623 16.962 30.165 1.00 87.44 194 GLU A C 1
ATOM 1450 O O . GLU A 1 194 ? -15.300 17.527 29.119 1.00 87.44 194 GLU A O 1
ATOM 1455 N N . PRO A 1 195 ? -14.754 16.881 31.200 1.00 89.94 195 PRO A N 1
ATOM 1456 C CA . PRO A 1 195 ? -13.446 17.530 31.131 1.00 89.94 195 PRO A CA 1
ATOM 1457 C C . PRO A 1 195 ? -12.537 16.918 30.056 1.00 89.94 195 PRO A C 1
ATOM 1459 O O . PRO A 1 195 ? -11.732 17.633 29.468 1.00 89.94 195 PRO A O 1
ATOM 1462 N N . PHE A 1 196 ? -12.661 15.617 29.766 1.00 88.62 196 PHE A N 1
ATOM 1463 C CA . PHE A 1 196 ? -11.883 14.971 28.709 1.00 88.62 196 PHE A CA 1
ATOM 1464 C C . PHE A 1 196 ? -12.344 15.404 27.312 1.00 88.62 196 PHE A C 1
ATOM 1466 O O . PHE A 1 196 ? -11.513 15.740 26.475 1.00 88.62 196 PHE A O 1
ATOM 1473 N N . SER A 1 197 ? -13.657 15.458 27.068 1.00 88.31 197 SER A N 1
ATOM 1474 C CA . SER A 1 197 ? -14.207 15.910 25.784 1.00 88.31 197 SER A CA 1
ATOM 1475 C C . SER A 1 197 ? -13.862 17.373 25.495 1.00 88.31 197 SER A C 1
ATOM 1477 O O . SER A 1 197 ? -13.556 17.710 24.352 1.00 88.31 197 SER A O 1
ATOM 1479 N N . GLN A 1 198 ? -13.879 18.235 26.519 1.00 90.25 198 GLN A N 1
ATOM 1480 C CA . GLN A 1 198 ? -13.455 19.632 26.384 1.00 90.25 198 GLN A CA 1
ATOM 1481 C C . GLN A 1 198 ? -11.971 19.738 26.036 1.00 90.25 198 GLN A C 1
ATOM 1483 O O . GLN A 1 198 ? -11.633 20.396 25.059 1.00 90.25 198 GLN A O 1
ATOM 1488 N N . ALA A 1 199 ? -11.102 19.030 26.763 1.00 89.56 199 ALA A N 1
ATOM 1489 C CA . ALA A 1 199 ? -9.664 19.054 26.501 1.00 89.56 199 ALA A CA 1
ATOM 1490 C C . ALA A 1 199 ? -9.307 18.584 25.080 1.00 89.56 199 ALA A C 1
ATOM 1492 O O . ALA A 1 199 ? -8.407 19.142 24.463 1.00 89.56 199 ALA A O 1
ATOM 1493 N N . VAL A 1 200 ? -10.018 17.583 24.545 1.00 88.38 200 VAL A N 1
ATOM 1494 C CA . VAL A 1 200 ? -9.824 17.107 23.163 1.00 88.38 200 VAL A CA 1
ATOM 1495 C C . VAL A 1 200 ? -10.315 18.121 22.127 1.00 88.38 200 VAL A C 1
ATOM 1497 O O . VAL A 1 200 ? -9.740 18.204 21.050 1.00 88.38 200 VAL A O 1
ATOM 1500 N N . SER A 1 201 ? -11.343 18.911 22.445 1.00 83.81 201 SER A N 1
ATOM 1501 C CA . SER A 1 201 ? -11.897 19.917 21.524 1.00 83.81 201 SER A CA 1
ATOM 1502 C C . SER A 1 201 ? -11.043 21.189 21.419 1.00 83.81 201 SER A C 1
ATOM 1504 O O . SER A 1 201 ? -11.253 21.982 20.506 1.00 83.81 201 SER A O 1
ATOM 1506 N N . GLU A 1 202 ? -10.130 21.413 22.368 1.00 88.00 202 GLU A N 1
ATOM 1507 C CA . GLU A 1 202 ? -9.234 22.581 22.413 1.00 88.00 202 GLU A CA 1
ATOM 1508 C C . GLU A 1 202 ? -7.853 22.336 21.767 1.00 88.00 202 GLU A C 1
ATOM 1510 O O . GLU A 1 202 ? -7.063 23.277 21.666 1.00 88.00 202 GLU A O 1
ATOM 1515 N N . LEU A 1 203 ? -7.556 21.096 21.360 1.00 74.88 203 LEU A N 1
ATOM 1516 C CA . LEU A 1 203 ? -6.318 20.683 20.677 1.00 74.88 203 LEU A CA 1
ATOM 1517 C C . LEU A 1 203 ? -6.337 21.028 19.182 1.00 74.88 203 LEU A C 1
ATOM 1519 O O . LEU A 1 203 ? -5.254 21.408 18.678 1.00 74.88 203 LEU A O 1
#

pLDDT: mean 74.12, std 19.74, range [29.97, 95.62]

Radius of gyration: 37.84 Å; chains: 1; bounding box: 94×54×103 Å

Sequence (203 aa):
GSQGTAPQASVTSRVSVIGSLSGVSKESMTQGVVEARHSLSSVVTATRALMGEDPDTDAFKTTFGKGVVSMLRAMSIVLIALYTANLASILTVRRFSANIAGVADLRGKTAAILCNTTVQAWLEEYEPNVKVRCVDTYEDLAEEVAKDRTEAAIYDAPVLEHLAMRDCRVTLAGDVFAEQEYGILLPRGSRLLEPFSQAVSEL

Secondary structure (DSSP, 8-state):
-----PPP--------------SS-TTTHHHHHHHHHHHHHHHHHHHHHHTT----TTS--SHHHHHHHHHHHHHHHHHHHHHHHHHHHHHHS---S----SGGGGTTSEEEEETTSHHHHHHHHH-TTSEEEEESSHHHHHHHHHTTSSSEE---HHHHHHHHHH-TT----S---S---------TT-TTHHHHHHHHHT-

InterPro domains:
  IPR001320 Ionotropic glutamate receptor, C-terminal [PF00060] (31-121)
  IPR015683 Ionotropic glutamate receptor [PTHR18966] (62-203)

Organism: NCBI:txid73915

Foldseek 3Di:
DDDDDDDDDDDDDDDDDDDDDPDDDPPPVVVVVVVVVLVVVVVVLVVCLLVVHPRPCVNDPDPVVSVVSVVVSVVSVVVVVVVVVVVVVVVVPPDPPLPDQDPVVQQQFEEEEAPPDPVVVVCVVPPVRHHYDHDHDLVVNLVCCLVVVGVYYDDDPVSVVVVVVVDVSDDDHHDDPDDDDDDDDDPPPDPVPVVVVVVVVVD